Protein AF-A0A6J0I3Y0-F1 (afdb_monomer)

Foldseek 3Di:
DDPPDPPVVVVVVVVVVVVVVVVVVVVVVVVVVVVVVVVVVVVVVVVVVVVVVVVVVVVVVVVVVVVVVVVVVVVVVVVVVVVVVVVVVVVVVVVVVVVVVVVVVVVVVVVVVVVVVVVVVVVVVVVVVVVVVVVVVVVVVVVVVVVVVVCVVVPPDDDDDDPDDDPPDDDDDPPDPPPPQPWDKDKDWDFDDDPRDTPDIDIDIDTDGD

Sequence (210 aa):
MDISKPDLTAALRDIRAQYESIAAKNIAEAEEWYKSKVNDLTQAANKNNDALRQAKQEMLEYRHQIQSYTCEIDALKGTNDSLMRQMREMEERFAGEAGGYQDTIARLEEEIRHLKDEMARHLREYQDLLNVKMALDVEIATYRKLLEGEENRISIPMHQTFASALNFRETSPEQRGSEVHTKKTVMIKTIETRDGEVVSEATQQQHEVL

pLDDT: mean 84.14, std 20.81, range [33.91, 98.81]

Mean predicted aligned error: 17.39 Å

Secondary structure (DSSP, 8-state):
---PPP-HHHHHHHHHHHHHHHHHHHHHHHHHHHHHHHHHHHHHHHHHHHHHHHHHHHHHHHHHHHHHHHHHHHHHHHHHHHHHHHHHHHHHHHHHHHHHHHHHHHHHHHHHHHHHHHHHHHHHHHHHHHHHHHHHHHHHHHHHHHHHHHHHHH-SSS-------------------------PEEEEEEEEEETTEEEEEEEEEEE---

Structure (mmCIF, N/CA/C/O backbone):
data_AF-A0A6J0I3Y0-F1
#
_entry.id   AF-A0A6J0I3Y0-F1
#
loop_
_atom_site.group_PDB
_atom_site.id
_atom_site.type_symbol
_atom_site.label_atom_id
_atom_site.label_alt_id
_atom_site.label_comp_id
_atom_site.label_asym_id
_atom_site.label_entity_id
_atom_site.label_seq_id
_atom_site.pdbx_PDB_ins_code
_atom_site.Cartn_x
_atom_site.Cartn_y
_atom_site.Cartn_z
_atom_site.occupancy
_atom_site.B_iso_or_equiv
_atom_site.auth_seq_id
_atom_site.auth_comp_id
_atom_site.auth_asym_id
_atom_site.auth_atom_id
_atom_site.pdbx_PDB_model_num
ATOM 1 N N . MET A 1 1 ? -69.063 -32.250 105.186 1.00 40.59 1 MET A N 1
ATOM 2 C CA . MET A 1 1 ? -67.955 -32.252 104.213 1.00 40.59 1 MET A CA 1
ATOM 3 C C . MET A 1 1 ? -68.122 -31.005 103.377 1.00 40.59 1 MET A C 1
ATOM 5 O O . MET A 1 1 ? -69.116 -30.905 102.669 1.00 40.59 1 MET A O 1
ATOM 9 N N . ASP A 1 2 ? -67.241 -30.029 103.584 1.00 46.19 2 ASP A N 1
ATOM 10 C CA . ASP A 1 2 ? -67.237 -28.753 102.871 1.00 46.19 2 ASP A CA 1
ATOM 11 C C . ASP A 1 2 ? -67.094 -28.992 101.371 1.00 46.19 2 ASP A C 1
ATOM 13 O O . ASP A 1 2 ? -66.033 -29.370 100.879 1.00 46.19 2 ASP A O 1
ATOM 17 N N . ILE A 1 3 ? -68.186 -28.778 100.643 1.00 48.78 3 ILE A N 1
ATOM 18 C CA . ILE A 1 3 ? -68.150 -28.647 99.192 1.00 48.78 3 ILE A CA 1
ATOM 19 C C . ILE A 1 3 ? -67.687 -27.214 98.948 1.00 48.78 3 ILE A C 1
ATOM 21 O O . ILE A 1 3 ? -68.482 -26.272 98.925 1.00 48.78 3 ILE A O 1
ATOM 25 N N . SER A 1 4 ? -66.366 -27.049 98.877 1.00 57.22 4 SER A N 1
ATOM 26 C CA . SER A 1 4 ? -65.708 -25.793 98.540 1.00 57.22 4 SER A CA 1
ATOM 27 C C . SER A 1 4 ? -66.344 -25.225 97.275 1.00 57.22 4 SER A C 1
ATOM 29 O O . SER A 1 4 ? -66.337 -25.876 96.227 1.00 57.22 4 SER A O 1
ATOM 31 N N . LYS A 1 5 ? -66.914 -24.021 97.381 1.00 56.06 5 LYS A N 1
ATOM 32 C CA . LYS A 1 5 ? -67.404 -23.251 96.233 1.00 56.06 5 LYS A CA 1
ATOM 33 C C . LYS A 1 5 ? -66.337 -23.273 95.130 1.00 56.06 5 LYS A C 1
ATOM 35 O O . LYS A 1 5 ? -65.167 -23.078 95.462 1.00 56.06 5 LYS A O 1
ATOM 40 N N . PRO A 1 6 ? -66.704 -23.493 93.855 1.00 61.31 6 PRO A N 1
ATOM 41 C CA . PRO A 1 6 ? -65.744 -23.384 92.765 1.00 61.31 6 PRO A CA 1
ATOM 42 C C . PRO A 1 6 ? -65.095 -21.999 92.841 1.00 61.31 6 PRO A C 1
ATOM 44 O O . PRO A 1 6 ? -65.799 -20.986 92.824 1.00 61.31 6 PRO A O 1
ATOM 47 N N . ASP A 1 7 ? -63.770 -21.956 93.006 1.00 71.44 7 ASP A N 1
ATOM 48 C CA . ASP A 1 7 ? -63.014 -20.709 93.127 1.00 71.44 7 ASP A CA 1
ATOM 49 C C . ASP A 1 7 ? -62.937 -20.030 91.752 1.00 71.44 7 ASP A C 1
ATOM 51 O O . ASP A 1 7 ? -61.964 -20.131 91.006 1.00 71.44 7 ASP A O 1
ATOM 55 N N . LEU A 1 8 ? -64.034 -19.363 91.395 1.00 77.75 8 LEU A N 1
ATOM 56 C CA . LEU A 1 8 ? -64.225 -18.623 90.150 1.00 77.75 8 LEU A CA 1
ATOM 57 C C . LEU A 1 8 ? -63.112 -17.586 89.928 1.00 77.75 8 LEU A C 1
ATOM 59 O O . LEU A 1 8 ? -62.745 -17.289 88.793 1.00 77.75 8 LEU A O 1
ATOM 63 N N . THR A 1 9 ? -62.540 -17.070 91.018 1.00 82.38 9 THR A N 1
ATOM 64 C CA . THR A 1 9 ? -61.423 -16.123 90.996 1.00 82.38 9 THR A CA 1
ATOM 65 C C . THR A 1 9 ? -60.143 -16.782 90.488 1.00 82.38 9 THR A C 1
ATOM 67 O O . THR A 1 9 ? -59.405 -16.164 89.722 1.00 82.38 9 THR A O 1
ATOM 70 N N . ALA A 1 10 ? -59.875 -18.034 90.873 1.00 83.62 10 ALA A N 1
ATOM 71 C CA . ALA A 1 10 ? -58.746 -18.803 90.354 1.00 83.62 10 ALA A CA 1
ATOM 72 C C . ALA A 1 10 ? -58.922 -19.134 88.863 1.00 83.62 10 ALA A C 1
ATOM 74 O O . ALA A 1 10 ? -57.994 -18.913 88.090 1.00 83.62 10 ALA A O 1
ATOM 75 N N . ALA A 1 11 ? -60.119 -19.555 88.439 1.00 85.50 11 ALA A N 1
ATOM 76 C CA . ALA A 1 11 ? -60.410 -19.840 87.029 1.00 85.50 11 ALA A CA 1
ATOM 77 C C . ALA A 1 11 ? -60.272 -18.595 86.129 1.00 85.50 11 ALA A C 1
ATOM 79 O O . ALA A 1 11 ? -59.673 -18.663 85.059 1.00 85.50 11 ALA A O 1
ATOM 80 N N . LEU A 1 12 ? -60.762 -17.431 86.574 1.00 88.25 12 LEU A N 1
ATOM 81 C CA . LEU A 1 12 ? -60.588 -16.162 85.851 1.00 88.25 12 LEU A CA 1
ATOM 82 C C . LEU A 1 12 ? -59.118 -15.727 85.768 1.00 88.25 12 LEU A C 1
ATOM 84 O O . LEU A 1 12 ? -58.694 -15.180 84.750 1.00 88.25 12 LEU A O 1
ATOM 88 N N . ARG A 1 13 ? -58.334 -15.969 86.827 1.00 90.56 13 ARG A N 1
ATOM 89 C CA . ARG A 1 13 ? -56.896 -15.670 86.849 1.00 90.56 13 ARG A CA 1
ATOM 90 C C . ARG A 1 13 ? -56.124 -16.571 85.878 1.00 90.56 13 ARG A C 1
ATOM 92 O O .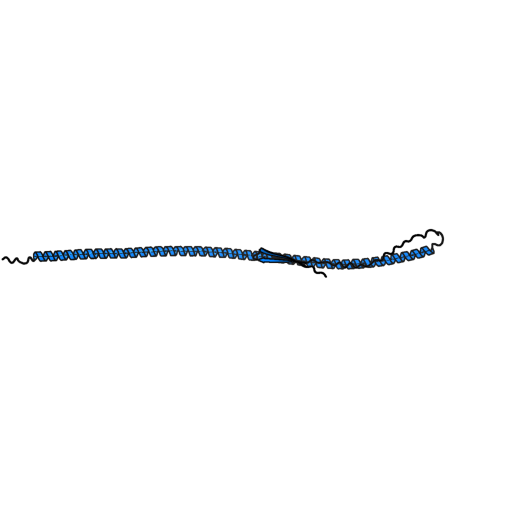 ARG A 1 13 ? -55.229 -16.082 85.198 1.00 90.56 13 ARG A O 1
ATOM 99 N N . ASP A 1 14 ? -56.516 -17.836 85.765 1.00 90.00 14 ASP A N 1
ATOM 100 C CA . ASP A 1 14 ? -55.909 -18.800 84.845 1.00 90.00 14 ASP A CA 1
ATOM 101 C C . ASP A 1 14 ? -56.248 -18.496 83.374 1.00 90.00 14 ASP A C 1
ATOM 103 O O . ASP A 1 14 ? -55.361 -18.449 82.524 1.00 90.00 14 ASP A O 1
ATOM 107 N N . ILE A 1 15 ? -57.509 -18.149 83.077 1.00 92.38 15 ILE A N 1
ATOM 108 C CA . ILE A 1 15 ? -57.923 -17.672 81.744 1.00 92.38 15 ILE A CA 1
ATOM 109 C C . ILE A 1 15 ? -57.133 -16.419 81.348 1.00 92.38 15 ILE A C 1
ATOM 111 O O . ILE A 1 15 ? -56.676 -16.306 80.210 1.00 92.38 15 ILE A O 1
ATOM 115 N N . ARG A 1 16 ? -56.940 -15.480 82.284 1.00 93.19 16 ARG A N 1
ATOM 116 C CA . ARG A 1 16 ? -56.140 -14.275 82.044 1.00 93.19 16 ARG A CA 1
ATOM 117 C C . ARG A 1 16 ? -54.682 -14.614 81.736 1.00 93.19 16 ARG A C 1
ATOM 119 O O . ARG A 1 16 ? -54.149 -14.089 80.765 1.00 93.19 16 ARG A O 1
ATOM 126 N N . ALA A 1 17 ? -54.067 -15.507 82.511 1.00 93.62 17 ALA A N 1
ATOM 127 C CA . ALA A 1 17 ? -52.691 -15.942 82.287 1.00 93.62 17 ALA A CA 1
ATOM 128 C C . ALA A 1 17 ? -52.520 -16.639 80.926 1.00 93.62 17 ALA A C 1
ATOM 130 O O . ALA A 1 17 ? -51.548 -16.381 80.217 1.00 93.62 17 ALA A O 1
ATOM 131 N N . GLN A 1 18 ? -53.489 -17.466 80.516 1.00 94.19 18 GLN A N 1
ATOM 132 C CA . GLN A 1 18 ? -53.492 -18.075 79.185 1.00 94.19 18 GLN A CA 1
ATOM 133 C C . GLN A 1 18 ? -53.616 -17.024 78.076 1.00 94.19 18 GLN A C 1
ATOM 135 O O . GLN A 1 18 ? -52.860 -17.076 77.109 1.00 94.19 18 GLN A O 1
ATOM 140 N N . TYR A 1 19 ? -54.507 -16.040 78.219 1.00 95.75 19 TYR A N 1
ATOM 141 C CA . TYR A 1 19 ? -54.634 -14.952 77.244 1.00 95.75 19 TYR A CA 1
ATOM 142 C C . TYR A 1 19 ? -53.371 -14.096 77.150 1.00 95.75 19 TYR A C 1
ATOM 144 O O . TYR A 1 19 ? -52.931 -13.787 76.045 1.00 95.75 19 TYR A O 1
ATOM 152 N N . GLU A 1 20 ? -52.768 -13.736 78.284 1.00 95.25 20 GLU A N 1
ATOM 153 C CA . GLU A 1 20 ? -51.506 -12.992 78.324 1.00 95.25 20 GLU A CA 1
ATOM 154 C C . GLU A 1 20 ? -50.372 -13.799 77.671 1.00 95.25 20 GLU A C 1
ATOM 156 O O . GLU A 1 20 ? -49.604 -13.247 76.884 1.00 95.25 20 GLU A O 1
ATOM 161 N N . SER A 1 2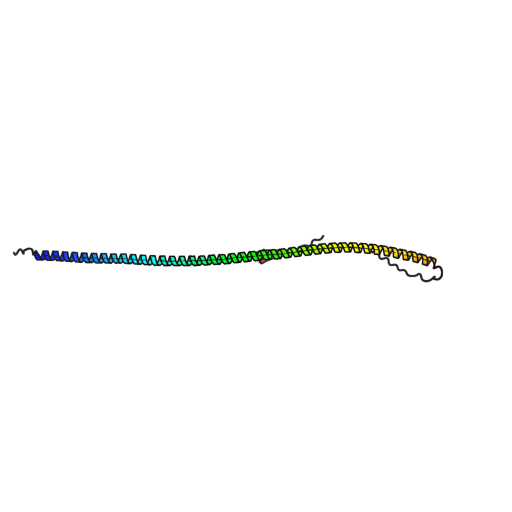1 ? -50.317 -15.117 77.896 1.00 96.31 21 SER A N 1
ATOM 162 C CA . SER A 1 21 ? -49.359 -16.012 77.235 1.00 96.31 21 SER A CA 1
ATOM 163 C C . SER A 1 21 ? -49.574 -16.092 75.720 1.00 96.31 21 SER A C 1
ATOM 165 O O . SER A 1 21 ? -48.613 -15.979 74.960 1.00 96.31 21 SER A O 1
ATOM 167 N N . ILE A 1 22 ? -50.823 -16.234 75.265 1.00 95.50 22 ILE A N 1
ATOM 168 C CA . ILE A 1 22 ? -51.166 -16.272 73.836 1.00 95.50 22 ILE A CA 1
ATOM 169 C C . ILE A 1 22 ? -50.836 -14.934 73.169 1.00 95.50 22 ILE A C 1
ATOM 171 O O . ILE A 1 22 ? -50.252 -14.925 72.088 1.00 95.50 22 ILE A O 1
ATOM 175 N N . ALA A 1 23 ? -51.167 -13.810 73.807 1.00 96.31 23 ALA A N 1
ATOM 176 C CA . ALA A 1 23 ? -50.857 -12.480 73.292 1.00 96.31 23 ALA A CA 1
ATOM 177 C C . ALA A 1 23 ? -49.341 -12.256 73.194 1.00 96.31 23 ALA A C 1
ATOM 179 O O . ALA A 1 23 ? -48.857 -11.824 72.150 1.00 96.31 23 ALA A O 1
ATOM 180 N N . ALA A 1 24 ? -48.581 -12.615 74.234 1.00 96.31 24 ALA A N 1
ATOM 181 C CA . ALA A 1 24 ? -47.122 -12.528 74.218 1.00 96.31 24 ALA A CA 1
ATOM 182 C C . ALA A 1 24 ? -46.510 -13.407 73.117 1.00 96.31 24 ALA A C 1
ATOM 184 O O . ALA A 1 24 ? -45.618 -12.965 72.393 1.00 96.31 24 ALA A O 1
ATOM 185 N N . LYS A 1 25 ? -47.026 -14.631 72.944 1.00 96.94 25 LYS A N 1
ATOM 186 C CA . LYS A 1 25 ? -46.589 -15.543 71.884 1.00 96.94 25 LYS A CA 1
ATOM 187 C C . LYS A 1 25 ? -46.894 -14.987 70.492 1.00 96.94 25 LYS A C 1
ATOM 189 O O . LYS A 1 25 ? -46.021 -15.011 69.635 1.00 96.94 25 LYS A O 1
ATOM 194 N N . ASN A 1 26 ? -48.093 -14.444 70.281 1.00 96.56 26 ASN A N 1
ATOM 195 C CA . ASN A 1 26 ? -48.488 -13.846 69.007 1.00 96.56 26 ASN A CA 1
ATOM 196 C C . ASN A 1 26 ? -47.609 -12.640 68.639 1.00 96.56 26 ASN A C 1
ATOM 198 O O . ASN A 1 26 ? -47.193 -12.525 67.491 1.00 96.56 26 ASN A O 1
ATOM 202 N N . ILE A 1 27 ? -47.279 -11.785 69.615 1.00 96.88 27 ILE A N 1
ATOM 203 C CA . ILE A 1 27 ? -46.362 -10.655 69.414 1.00 96.88 27 ILE A CA 1
ATOM 204 C C . ILE A 1 27 ? -44.971 -11.160 69.020 1.00 96.88 27 ILE A C 1
ATOM 206 O O . ILE A 1 27 ? -44.434 -10.708 68.014 1.00 96.88 27 ILE A O 1
ATOM 210 N N . ALA A 1 28 ? -44.414 -12.130 69.753 1.00 97.06 28 ALA A N 1
ATOM 211 C CA . ALA A 1 28 ? -43.093 -12.681 69.450 1.00 97.06 28 ALA A CA 1
ATOM 212 C C . ALA A 1 28 ? -43.038 -13.350 68.063 1.00 97.06 28 ALA A C 1
ATOM 214 O O . ALA A 1 28 ? -42.083 -13.159 67.312 1.00 97.06 28 ALA A O 1
ATOM 215 N N . GLU A 1 29 ? -44.075 -14.108 67.694 1.00 97.06 29 GLU A N 1
ATOM 216 C CA . GLU A 1 29 ? -44.192 -14.722 66.367 1.00 97.06 29 GLU A CA 1
ATOM 217 C C . GLU A 1 29 ? -44.309 -13.665 65.259 1.00 97.06 29 GLU A C 1
ATOM 219 O O . GLU A 1 29 ? -43.671 -13.802 64.214 1.00 97.06 29 GLU A O 1
ATOM 224 N N . ALA A 1 30 ? -45.077 -12.593 65.483 1.00 97.19 30 ALA A N 1
ATOM 225 C CA . ALA A 1 30 ? -45.190 -11.488 64.538 1.00 97.19 30 ALA A CA 1
ATOM 226 C C . ALA A 1 30 ? -43.855 -10.746 64.373 1.00 97.19 30 ALA A C 1
ATOM 228 O O . ALA A 1 30 ? -43.447 -10.477 63.244 1.00 97.19 30 ALA A O 1
ATOM 229 N N . GLU A 1 31 ? -43.153 -10.446 65.468 1.00 97.19 31 GLU A N 1
ATOM 230 C CA . GLU A 1 31 ? -41.835 -9.802 65.440 1.00 97.19 31 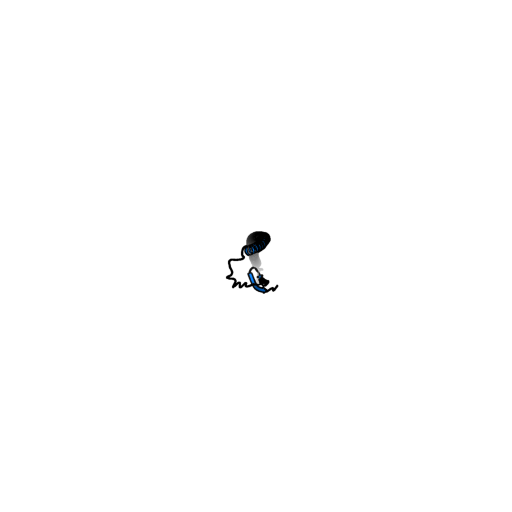GLU A CA 1
ATOM 231 C C . GLU A 1 31 ? -40.810 -10.636 64.670 1.00 97.19 31 GLU A C 1
ATOM 233 O O . GLU A 1 31 ? -40.129 -10.106 63.789 1.00 97.19 31 GLU A O 1
ATOM 238 N N . GLU A 1 32 ? -40.727 -11.941 64.943 1.00 97.62 32 GLU A N 1
ATOM 239 C CA . GLU A 1 32 ? -39.805 -12.831 64.236 1.00 97.62 32 GLU A CA 1
ATOM 240 C C . GLU A 1 32 ? -40.172 -12.945 62.750 1.00 97.62 32 GLU A C 1
ATOM 242 O O . GLU A 1 32 ? -39.296 -12.876 61.884 1.00 97.62 32 GLU A O 1
ATOM 247 N N . TRP A 1 33 ? -41.468 -13.023 62.425 1.00 97.62 33 TRP A N 1
ATOM 248 C CA . TRP A 1 33 ? -41.934 -13.029 61.039 1.00 97.62 33 TRP A CA 1
ATOM 249 C C . TRP A 1 33 ? -41.558 -11.737 60.301 1.00 97.62 33 TRP A C 1
ATOM 251 O O . TRP A 1 33 ? -41.002 -11.793 59.199 1.00 97.62 33 TRP A O 1
ATOM 261 N N . TYR A 1 34 ? -41.794 -10.570 60.910 1.00 97.94 34 TYR A N 1
ATOM 262 C CA . TYR A 1 34 ? -41.413 -9.281 60.330 1.00 97.94 34 TYR A CA 1
ATOM 263 C C . TYR A 1 34 ? -39.901 -9.171 60.160 1.00 97.94 34 TYR A C 1
ATOM 265 O O . TYR A 1 34 ? -39.432 -8.767 59.096 1.00 97.94 34 TYR A O 1
ATOM 273 N N . LYS A 1 35 ? -39.128 -9.571 61.170 1.00 98.12 35 LYS A N 1
ATOM 274 C CA . LYS A 1 35 ? -37.665 -9.565 61.125 1.00 98.12 35 LYS A CA 1
ATOM 275 C C . LYS A 1 35 ? -37.132 -10.457 60.005 1.00 98.12 35 LYS A C 1
ATOM 277 O O . LYS A 1 35 ? -36.287 -10.004 59.231 1.00 98.12 35 LYS A O 1
ATOM 282 N N . SER A 1 36 ? -37.657 -11.675 59.864 1.00 98.12 36 SER A N 1
ATOM 283 C CA . SER A 1 36 ? -37.316 -12.567 58.751 1.00 98.12 36 SER A CA 1
ATOM 284 C C . SER A 1 36 ? -37.662 -11.922 57.412 1.00 98.12 36 SER A C 1
ATOM 286 O O . SER A 1 36 ? -36.830 -11.895 56.507 1.00 98.12 36 SER A O 1
ATOM 288 N N . LYS A 1 37 ? -38.855 -11.325 57.286 1.00 98.12 37 LYS A N 1
ATOM 289 C CA . LYS A 1 37 ? -39.292 -10.714 56.029 1.00 98.12 37 LYS A CA 1
ATOM 290 C C . LYS A 1 37 ? -38.440 -9.511 55.629 1.00 98.12 37 LYS A C 1
ATOM 292 O O . LYS A 1 37 ? -38.110 -9.359 54.452 1.00 98.12 37 LYS A O 1
ATOM 297 N N . VAL A 1 38 ? -38.071 -8.669 56.591 1.00 98.06 38 VAL A N 1
ATOM 298 C CA . VAL A 1 38 ? -37.162 -7.538 56.372 1.00 98.06 38 VAL A CA 1
ATOM 299 C C . VAL A 1 38 ? -35.780 -8.037 55.958 1.00 98.06 38 VAL A C 1
ATOM 301 O O . VAL A 1 38 ? -35.197 -7.488 55.022 1.00 98.06 38 VAL A O 1
ATOM 304 N N . ASN A 1 39 ? -35.270 -9.092 56.598 1.00 98.12 39 ASN A N 1
ATOM 305 C CA . ASN A 1 39 ? -33.984 -9.685 56.242 1.00 98.12 39 ASN A CA 1
ATOM 306 C C . ASN A 1 39 ? -33.990 -10.233 54.804 1.00 98.12 39 ASN A C 1
ATOM 308 O O . ASN A 1 39 ? -33.104 -9.900 54.020 1.00 98.12 39 ASN A O 1
ATOM 312 N N . ASP A 1 40 ? -35.030 -10.976 54.416 1.00 98.19 40 ASP A N 1
ATOM 313 C CA . ASP A 1 40 ? -35.173 -11.517 53.059 1.00 98.19 40 ASP A CA 1
ATOM 314 C C . ASP A 1 40 ? -35.213 -10.409 51.999 1.00 98.19 40 ASP A C 1
ATOM 316 O O . ASP A 1 40 ? -34.520 -10.483 50.981 1.00 98.19 40 ASP A O 1
ATOM 320 N N . LEU A 1 41 ? -35.997 -9.351 52.244 1.00 98.06 41 LEU A N 1
ATOM 321 C CA . LEU A 1 41 ? -36.079 -8.199 51.343 1.00 98.06 41 LEU A CA 1
ATOM 322 C C . LEU A 1 41 ? -34.743 -7.457 51.249 1.00 98.06 41 LEU A C 1
ATOM 324 O O . LEU A 1 41 ? -34.332 -7.076 50.154 1.00 98.06 41 LEU A O 1
ATOM 328 N N . THR A 1 42 ? -34.041 -7.293 52.371 1.00 98.25 42 THR A N 1
ATOM 329 C CA . THR A 1 42 ? -32.718 -6.655 52.411 1.00 98.25 42 THR A CA 1
ATOM 330 C C . THR A 1 42 ? -31.692 -7.480 51.639 1.00 98.25 42 THR A C 1
ATOM 332 O O . THR A 1 42 ? -30.943 -6.943 50.825 1.00 98.25 42 THR A O 1
ATOM 335 N N . GLN A 1 43 ? -31.690 -8.803 51.821 1.00 98.44 43 GLN A N 1
ATOM 336 C CA . GLN A 1 43 ? -30.801 -9.697 51.091 1.00 98.44 43 GLN A CA 1
ATOM 337 C C . GLN A 1 43 ? -31.095 -9.670 49.584 1.00 98.44 43 GLN A C 1
ATOM 339 O O . GLN A 1 43 ? -30.162 -9.617 48.781 1.00 98.44 43 GLN A O 1
ATOM 344 N N . ALA A 1 44 ? -32.370 -9.671 49.187 1.00 98.12 44 ALA A N 1
ATOM 345 C CA . ALA A 1 44 ? -32.764 -9.552 47.785 1.00 98.12 44 ALA A CA 1
ATOM 346 C C . ALA A 1 44 ? -32.339 -8.201 47.181 1.00 98.12 44 ALA A C 1
ATOM 348 O O . ALA A 1 44 ? -31.810 -8.166 46.069 1.00 98.12 44 ALA A O 1
ATOM 349 N N . ALA A 1 45 ? -32.504 -7.101 47.921 1.00 98.44 45 ALA A N 1
ATOM 350 C CA . ALA A 1 45 ? -32.066 -5.773 47.499 1.00 98.44 45 ALA A CA 1
ATOM 351 C C . ALA A 1 45 ? -30.540 -5.687 47.336 1.00 98.44 45 ALA A C 1
ATOM 353 O O . ALA A 1 45 ? -30.064 -5.102 46.363 1.00 98.44 45 ALA A O 1
ATOM 354 N N . ASN A 1 46 ? -29.771 -6.303 48.240 1.00 98.38 46 ASN A N 1
ATOM 355 C CA . ASN A 1 46 ? -28.311 -6.362 48.141 1.00 98.38 46 ASN A CA 1
ATOM 356 C C . ASN A 1 46 ? -27.868 -7.163 46.911 1.00 98.38 46 ASN A C 1
ATOM 358 O O . ASN A 1 46 ? -27.107 -6.652 46.097 1.00 98.38 46 ASN A O 1
ATOM 362 N N . LYS A 1 47 ? -28.436 -8.360 46.702 1.00 98.38 47 LYS A N 1
ATOM 363 C CA . LYS A 1 47 ? -28.162 -9.187 45.513 1.00 98.38 47 LYS A CA 1
ATOM 364 C C . LYS A 1 47 ? -28.455 -8.443 44.207 1.00 98.38 47 LYS A C 1
ATOM 366 O O . LYS A 1 47 ? -27.676 -8.526 43.263 1.00 98.38 47 LYS A O 1
ATOM 371 N N . ASN A 1 48 ? -29.566 -7.707 44.151 1.00 98.31 48 ASN A N 1
ATOM 372 C CA . ASN A 1 48 ? -29.919 -6.917 42.973 1.00 98.31 48 ASN A CA 1
ATOM 373 C C . ASN A 1 48 ? -28.946 -5.741 42.758 1.00 98.31 48 ASN A C 1
ATOM 375 O O . ASN A 1 48 ? -28.524 -5.487 41.633 1.00 98.31 48 ASN A O 1
ATOM 379 N N . ASN A 1 49 ? -28.528 -5.055 43.828 1.00 98.50 49 ASN A N 1
ATOM 380 C CA . ASN A 1 49 ? -27.511 -4.004 43.735 1.00 98.50 49 ASN A CA 1
ATOM 381 C C . ASN A 1 49 ? -26.163 -4.537 43.231 1.00 98.50 49 ASN A C 1
ATOM 383 O O . ASN A 1 49 ? -25.541 -3.892 42.386 1.00 98.50 49 ASN A O 1
ATOM 387 N N . ASP A 1 50 ? -25.735 -5.708 43.701 1.00 98.44 50 ASP A N 1
ATOM 388 C CA . ASP A 1 50 ? -24.497 -6.345 43.246 1.00 98.44 50 ASP A CA 1
ATOM 389 C C . ASP A 1 50 ? -24.586 -6.738 41.766 1.00 98.44 50 ASP A C 1
ATOM 391 O O . ASP A 1 50 ? -23.690 -6.404 40.988 1.00 98.44 50 ASP A O 1
ATOM 395 N N . ALA A 1 51 ? -25.701 -7.343 41.341 1.00 98.31 51 ALA A N 1
ATOM 396 C CA . ALA A 1 51 ? -25.946 -7.670 39.935 1.00 98.31 51 ALA A CA 1
ATOM 397 C C . ALA A 1 51 ? -25.955 -6.416 39.042 1.00 98.31 51 ALA A C 1
ATOM 399 O O . ALA A 1 51 ? -25.345 -6.402 37.973 1.00 98.31 51 ALA A O 1
ATOM 400 N N . LEU A 1 52 ? -26.585 -5.327 39.497 1.00 98.56 52 LEU A N 1
ATOM 401 C CA . LEU A 1 52 ? -26.583 -4.048 38.786 1.00 98.56 52 LEU A CA 1
ATOM 402 C C . LEU A 1 52 ? -25.174 -3.451 38.694 1.00 98.56 52 LEU A C 1
ATOM 404 O O . LEU A 1 52 ? -24.808 -2.880 37.665 1.00 98.56 52 LEU A O 1
ATOM 408 N N . ARG A 1 53 ? -24.379 -3.556 39.763 1.00 98.56 53 ARG A N 1
ATOM 409 C CA . ARG A 1 53 ? -22.991 -3.086 39.780 1.00 98.56 53 ARG A CA 1
ATOM 410 C C . ARG A 1 53 ? -22.132 -3.880 38.799 1.00 98.56 53 ARG A C 1
ATOM 412 O O . ARG A 1 53 ? -21.372 -3.265 38.054 1.00 98.56 53 ARG A O 1
ATOM 419 N N . GLN A 1 54 ? -22.288 -5.201 38.765 1.00 98.62 54 GLN A N 1
ATOM 420 C CA . GLN A 1 54 ? -21.587 -6.068 37.823 1.00 98.62 54 GLN A CA 1
ATOM 421 C C . GLN A 1 54 ? -21.971 -5.745 36.372 1.00 98.62 54 GLN A C 1
ATOM 423 O O . GLN A 1 54 ? -21.092 -5.480 35.558 1.00 98.62 54 GLN A O 1
ATOM 428 N N . ALA A 1 55 ? -23.266 -5.631 36.067 1.00 98.44 55 ALA A N 1
ATOM 429 C CA . ALA A 1 55 ? -23.731 -5.275 34.726 1.00 98.44 55 ALA A CA 1
ATOM 430 C C . ALA A 1 55 ? -23.196 -3.907 34.256 1.00 98.44 55 ALA A C 1
ATOM 432 O O . ALA A 1 55 ? -22.835 -3.733 33.092 1.00 98.44 55 ALA A O 1
ATOM 433 N N . LYS A 1 56 ? -23.101 -2.921 35.161 1.00 98.62 56 LYS A N 1
ATOM 434 C CA . LYS A 1 56 ? -22.488 -1.616 34.855 1.00 98.62 56 LYS A CA 1
ATOM 435 C C . LYS A 1 56 ? -20.996 -1.730 34.552 1.00 98.62 56 LYS A C 1
ATOM 437 O O . LYS A 1 56 ? -20.520 -1.030 33.662 1.00 98.62 56 LYS A O 1
ATOM 442 N N . GLN A 1 57 ? -20.277 -2.572 35.288 1.00 98.62 57 GLN A N 1
ATOM 443 C CA . GLN A 1 57 ? -18.855 -2.809 35.068 1.00 98.62 57 GLN A CA 1
ATOM 444 C C . GLN A 1 57 ? -18.617 -3.460 33.698 1.00 98.62 57 GLN A C 1
ATOM 446 O O . GLN A 1 57 ? -17.841 -2.931 32.905 1.00 98.62 57 GLN A O 1
ATOM 451 N N . GLU A 1 58 ? -19.371 -4.509 33.369 1.00 98.56 58 GLU A N 1
ATOM 452 C CA . GLU A 1 58 ? -19.306 -5.181 32.063 1.00 98.56 58 GLU A CA 1
ATOM 453 C C . GLU A 1 58 ? -19.638 -4.213 30.914 1.00 98.56 58 GLU A C 1
ATOM 455 O O . GLU A 1 58 ? -18.930 -4.149 29.912 1.00 98.56 58 GLU A O 1
ATOM 460 N N . MET A 1 59 ? -20.665 -3.370 31.074 1.00 98.62 59 MET A N 1
ATOM 461 C CA . MET A 1 59 ? -21.001 -2.335 30.088 1.00 98.62 59 MET A CA 1
ATOM 462 C C . MET A 1 59 ? -19.837 -1.360 29.843 1.00 98.62 59 MET A C 1
ATOM 464 O O . MET A 1 59 ? -19.592 -0.961 28.701 1.00 98.62 59 MET A O 1
ATOM 468 N N . LEU A 1 60 ? -19.123 -0.949 30.896 1.00 98.69 60 LEU A N 1
ATOM 469 C CA . LEU A 1 60 ? -17.960 -0.069 30.761 1.00 98.69 60 LEU A CA 1
ATOM 470 C C . LEU A 1 60 ? -16.808 -0.771 30.040 1.00 98.69 60 LEU A C 1
ATOM 472 O O . LEU A 1 60 ? -16.181 -0.156 29.178 1.00 98.69 60 LEU A O 1
ATOM 476 N N . GLU A 1 61 ? -16.562 -2.043 30.343 1.00 98.69 61 GLU A N 1
ATOM 477 C CA . GLU A 1 61 ? -15.547 -2.860 29.674 1.00 98.69 61 GLU A CA 1
ATOM 478 C C . GLU A 1 61 ? -15.837 -3.003 28.179 1.00 98.69 61 GLU A C 1
ATOM 480 O O . GLU A 1 61 ? -14.963 -2.708 27.361 1.00 98.69 61 GLU A O 1
ATOM 485 N N . TYR A 1 62 ? -17.076 -3.332 27.800 1.00 98.69 62 TYR A N 1
ATOM 486 C CA . TYR A 1 62 ? -17.473 -3.382 26.390 1.00 98.69 62 TYR A CA 1
ATOM 487 C C . TYR A 1 62 ? -17.330 -2.025 25.702 1.00 98.69 62 TYR A C 1
ATOM 489 O O . TYR A 1 62 ? -16.857 -1.949 24.569 1.00 98.69 62 TYR A O 1
ATOM 497 N N . ARG A 1 63 ? -17.672 -0.927 26.384 1.00 98.69 63 ARG A N 1
ATOM 498 C CA . ARG A 1 63 ? -17.475 0.422 25.837 1.00 98.69 63 ARG A CA 1
ATOM 499 C C . ARG A 1 63 ? -15.994 0.720 25.581 1.00 98.69 63 ARG A C 1
ATOM 501 O O . ARG A 1 63 ? -15.671 1.303 24.548 1.00 98.69 63 ARG A O 1
ATOM 508 N N . HIS A 1 64 ? -15.104 0.314 26.486 1.00 98.75 64 HIS A N 1
ATOM 509 C CA . HIS A 1 64 ? -13.660 0.454 26.296 1.00 98.75 64 HIS A CA 1
ATOM 510 C C . HIS A 1 64 ? -13.139 -0.423 25.152 1.00 98.75 64 HIS A C 1
ATOM 512 O O . HIS A 1 64 ? -12.345 0.056 24.346 1.00 98.75 64 HIS A O 1
ATOM 518 N N . GLN A 1 65 ? -13.626 -1.659 25.020 1.00 98.81 65 GLN A N 1
ATOM 519 C CA . GLN A 1 65 ? -13.275 -2.535 23.897 1.00 98.81 65 GLN A CA 1
ATOM 520 C C . GLN A 1 65 ? -13.708 -1.941 22.555 1.00 98.81 65 GLN A C 1
ATOM 522 O O . GLN A 1 65 ? -12.907 -1.891 21.629 1.00 98.81 65 GLN A O 1
ATOM 527 N N . ILE A 1 66 ? -14.934 -1.415 22.457 1.00 98.75 66 ILE A N 1
ATOM 528 C CA . ILE A 1 66 ? -15.425 -0.747 21.241 1.00 98.75 66 ILE A CA 1
ATOM 529 C C . ILE A 1 66 ? -14.509 0.417 20.858 1.00 98.75 66 ILE A C 1
ATOM 531 O O . ILE A 1 66 ? -14.140 0.548 19.693 1.00 98.75 66 ILE A O 1
ATOM 535 N N . GLN A 1 67 ? -14.113 1.249 21.826 1.00 98.75 67 GLN A N 1
ATOM 536 C CA . GLN A 1 67 ? -13.187 2.355 21.573 1.00 98.75 67 GLN A CA 1
ATOM 537 C C . GLN A 1 67 ? -11.820 1.853 21.099 1.00 98.75 67 GLN A C 1
ATOM 539 O O . GLN A 1 67 ? -11.299 2.369 20.114 1.00 98.75 67 GLN A O 1
ATOM 544 N N . SER A 1 68 ? -11.273 0.825 21.751 1.00 98.75 68 SER A N 1
ATOM 545 C CA . SER A 1 68 ? -10.001 0.210 21.363 1.00 98.75 68 SER A CA 1
ATOM 546 C C . SER A 1 68 ? -10.044 -0.319 19.928 1.00 98.75 68 SER A C 1
ATOM 548 O O . SER A 1 68 ? -9.185 0.035 19.125 1.00 98.75 68 SER A O 1
ATOM 550 N N . TYR A 1 69 ? -11.072 -1.097 19.581 1.00 98.75 69 TYR A N 1
ATOM 551 C CA . TYR A 1 69 ? -11.233 -1.637 18.231 1.00 98.75 69 TYR A CA 1
ATOM 552 C C . TYR A 1 69 ? -11.483 -0.549 17.190 1.00 98.75 69 TYR A C 1
ATOM 554 O O . TYR A 1 69 ? -11.002 -0.660 16.068 1.00 98.75 69 TYR A O 1
ATOM 562 N N . THR A 1 70 ? -12.190 0.527 17.543 1.00 98.69 70 THR A N 1
ATOM 563 C CA . THR A 1 70 ? -12.387 1.665 16.630 1.00 98.69 70 THR A CA 1
ATOM 564 C C . THR A 1 70 ? -11.047 2.321 16.293 1.00 98.69 70 THR A C 1
ATOM 566 O O . THR A 1 70 ? -10.734 2.504 15.119 1.00 98.69 70 THR A O 1
ATOM 569 N N . CYS A 1 71 ? -10.219 2.590 17.307 1.00 98.75 71 CYS A N 1
ATOM 570 C CA . CYS A 1 71 ? -8.880 3.143 17.109 1.00 98.75 71 CYS A CA 1
ATOM 571 C C . CYS A 1 71 ? -7.982 2.213 16.281 1.00 98.75 71 CYS A C 1
ATOM 573 O O . CYS A 1 71 ? -7.249 2.682 15.415 1.00 98.75 71 CYS A O 1
ATOM 575 N N . GLU A 1 72 ? -8.039 0.903 16.530 1.00 98.75 72 GLU A N 1
ATOM 576 C CA . GLU A 1 72 ? -7.273 -0.089 15.772 1.00 98.75 72 GLU A CA 1
ATOM 577 C C . GLU A 1 72 ? -7.704 -0.135 14.300 1.00 98.75 72 GLU A C 1
ATOM 579 O O . GLU A 1 72 ? -6.857 -0.116 13.409 1.00 98.75 72 GLU A O 1
ATOM 584 N N . ILE A 1 73 ? -9.013 -0.107 14.030 1.00 98.75 73 ILE A N 1
ATOM 585 C CA . ILE A 1 73 ? -9.557 -0.036 12.669 1.00 98.75 73 ILE A CA 1
ATOM 586 C C . ILE A 1 73 ? -9.071 1.228 11.956 1.00 98.75 73 ILE A C 1
ATOM 588 O O . ILE A 1 73 ? -8.655 1.151 10.801 1.00 98.75 73 ILE A O 1
ATOM 592 N N . ASP A 1 74 ? -9.117 2.384 12.614 1.00 98.69 74 ASP A N 1
ATOM 593 C CA . ASP A 1 74 ? -8.696 3.645 12.002 1.00 98.69 74 ASP A CA 1
ATOM 594 C C . ASP A 1 74 ? -7.181 3.684 11.756 1.00 98.69 74 ASP A C 1
ATOM 596 O O . ASP A 1 74 ? -6.739 4.145 10.701 1.00 98.69 74 ASP A O 1
ATOM 600 N N . ALA A 1 75 ? -6.383 3.114 12.664 1.00 98.69 75 ALA A N 1
ATOM 601 C CA . ALA A 1 75 ? -4.949 2.938 12.458 1.00 98.69 75 ALA A CA 1
ATOM 602 C C . ALA A 1 75 ? -4.658 2.025 11.255 1.00 98.69 75 ALA A C 1
ATOM 604 O O . ALA A 1 75 ? -3.854 2.387 10.396 1.00 98.69 75 ALA A O 1
ATOM 605 N N . LEU A 1 76 ? -5.341 0.879 11.151 1.00 98.75 76 LEU A N 1
ATOM 606 C CA . LEU A 1 76 ? -5.184 -0.065 10.039 1.00 98.75 76 LEU A CA 1
ATOM 607 C C . LEU A 1 76 ? -5.647 0.512 8.695 1.00 98.75 76 LEU A C 1
ATOM 609 O O . LEU A 1 76 ? -5.037 0.242 7.663 1.00 98.75 76 LEU A O 1
ATOM 613 N N . LYS A 1 77 ? -6.704 1.330 8.681 1.00 98.75 77 LYS A N 1
ATOM 614 C CA . LYS A 1 77 ? -7.098 2.076 7.476 1.00 98.75 77 LYS A CA 1
ATOM 615 C C . LYS A 1 77 ? -5.998 3.044 7.053 1.00 98.75 77 LYS A C 1
ATOM 617 O O . LYS A 1 77 ? -5.619 3.050 5.888 1.00 98.75 77 LYS A O 1
ATOM 622 N N . GLY A 1 78 ? -5.437 3.797 8.001 1.00 98.69 78 GLY A N 1
ATOM 623 C CA . GLY A 1 78 ? -4.340 4.724 7.726 1.00 98.69 78 GLY A CA 1
ATOM 624 C C . GLY A 1 78 ? -3.083 4.031 7.189 1.00 98.69 78 GLY A C 1
ATOM 625 O O . GLY A 1 78 ? -2.450 4.536 6.259 1.00 98.69 78 GLY A O 1
ATOM 626 N N . THR A 1 79 ? -2.724 2.859 7.723 1.00 98.69 79 THR A N 1
ATOM 627 C CA . THR A 1 79 ? -1.590 2.082 7.196 1.00 98.69 79 THR A CA 1
ATOM 628 C C . THR A 1 79 ? -1.879 1.530 5.803 1.00 98.69 79 THR A C 1
ATOM 630 O O . THR A 1 79 ? -1.004 1.603 4.943 1.00 98.69 79 THR A O 1
ATOM 633 N N . ASN A 1 80 ? -3.095 1.041 5.548 1.00 98.69 80 ASN A N 1
ATOM 634 C CA . ASN A 1 80 ? -3.503 0.563 4.228 1.00 98.69 80 ASN A CA 1
ATOM 635 C C . ASN A 1 80 ? -3.444 1.685 3.178 1.00 98.69 80 ASN A C 1
ATOM 637 O O . ASN A 1 80 ? -2.794 1.524 2.148 1.00 98.69 80 ASN A O 1
ATOM 641 N N . ASP A 1 81 ? -4.010 2.856 3.476 1.00 98.69 81 ASP A N 1
ATOM 642 C CA . ASP A 1 81 ? -3.965 4.016 2.578 1.00 98.69 81 ASP A CA 1
ATOM 643 C C . ASP A 1 81 ? -2.521 4.441 2.260 1.00 98.69 81 ASP A C 1
ATOM 645 O O . ASP A 1 81 ? -2.193 4.751 1.111 1.00 98.69 81 ASP A O 1
ATOM 649 N N . SER A 1 82 ? -1.633 4.411 3.261 1.00 98.69 82 SER A N 1
ATOM 650 C CA . SER A 1 82 ? -0.202 4.691 3.081 1.00 98.69 82 SER A CA 1
ATOM 651 C C . SER A 1 82 ? 0.478 3.668 2.166 1.00 98.69 82 SER A C 1
ATOM 653 O O . SER A 1 82 ? 1.192 4.051 1.239 1.00 98.69 82 SER A O 1
ATOM 655 N N . LEU A 1 83 ? 0.225 2.372 2.373 1.00 98.75 83 LEU A N 1
ATOM 656 C CA . LEU A 1 83 ? 0.784 1.302 1.542 1.00 98.75 83 LEU A CA 1
ATOM 657 C C . LEU A 1 83 ? 0.274 1.374 0.099 1.00 98.75 83 LEU A C 1
ATOM 659 O O . LEU A 1 83 ? 1.063 1.273 -0.837 1.00 98.75 83 LEU A O 1
ATOM 663 N N . MET A 1 84 ? -1.023 1.622 -0.095 1.00 98.56 84 MET A N 1
ATOM 664 C CA . MET A 1 84 ? -1.617 1.811 -1.420 1.00 98.56 84 MET A CA 1
ATOM 665 C C . MET A 1 84 ? -1.005 3.007 -2.152 1.00 98.56 84 MET A C 1
ATOM 667 O O . MET A 1 84 ? -0.793 2.949 -3.364 1.00 98.56 84 MET A O 1
ATOM 671 N N . ARG A 1 85 ? -0.694 4.088 -1.428 1.00 98.69 85 ARG A N 1
ATOM 672 C CA . ARG A 1 85 ? -0.000 5.250 -1.990 1.00 98.69 85 ARG A CA 1
ATOM 673 C C . ARG A 1 85 ? 1.426 4.907 -2.415 1.00 98.69 85 ARG A C 1
ATOM 675 O O . ARG A 1 85 ? 1.785 5.187 -3.552 1.00 98.69 85 ARG A O 1
ATOM 682 N N . GLN A 1 86 ? 2.197 4.256 -1.543 1.00 98.69 86 GLN A N 1
ATOM 683 C CA . GLN A 1 86 ? 3.571 3.836 -1.845 1.00 98.69 86 GLN A CA 1
ATOM 684 C C . GLN A 1 86 ? 3.626 2.886 -3.045 1.00 98.69 86 GLN A C 1
ATOM 686 O O . GLN A 1 86 ? 4.502 3.016 -3.895 1.00 98.69 86 GLN A O 1
ATOM 691 N N . MET A 1 87 ? 2.673 1.958 -3.142 1.00 98.69 87 MET A N 1
ATOM 692 C CA . MET A 1 87 ? 2.576 1.037 -4.271 1.00 98.69 87 MET A CA 1
ATOM 693 C C . MET A 1 87 ? 2.363 1.789 -5.588 1.00 98.69 87 MET A C 1
ATOM 695 O O . MET A 1 87 ? 3.109 1.563 -6.534 1.00 98.69 87 MET A O 1
ATOM 699 N N . ARG A 1 88 ? 1.426 2.746 -5.626 1.00 98.69 88 ARG A N 1
ATOM 700 C CA . ARG A 1 88 ? 1.189 3.583 -6.815 1.00 98.69 88 ARG A CA 1
ATOM 701 C C . ARG A 1 88 ? 2.404 4.426 -7.192 1.00 98.69 88 ARG A C 1
ATOM 703 O O . ARG A 1 88 ? 2.739 4.510 -8.366 1.00 98.69 88 ARG A O 1
ATOM 710 N N . GLU A 1 89 ? 3.067 5.033 -6.210 1.00 98.62 89 GLU A N 1
ATOM 711 C CA . GLU A 1 89 ? 4.288 5.817 -6.439 1.00 98.62 89 GLU A CA 1
ATOM 712 C C . GLU A 1 89 ? 5.413 4.941 -7.016 1.00 98.62 89 GLU A C 1
ATOM 714 O O . GLU A 1 89 ? 6.124 5.366 -7.928 1.00 98.62 89 GLU A O 1
ATOM 719 N N . MET A 1 90 ? 5.554 3.698 -6.540 1.00 98.56 90 MET A N 1
ATOM 720 C CA . MET A 1 90 ? 6.498 2.741 -7.120 1.00 98.56 90 MET A CA 1
ATOM 721 C C . MET A 1 90 ? 6.112 2.333 -8.542 1.00 98.56 90 MET A C 1
ATOM 723 O O . MET A 1 90 ? 6.977 2.335 -9.414 1.00 98.56 90 MET A O 1
ATOM 727 N N . GLU A 1 91 ? 4.845 2.005 -8.795 1.00 98.56 91 GLU A N 1
ATOM 728 C CA . GLU A 1 91 ? 4.350 1.659 -10.134 1.00 98.56 91 GLU A CA 1
ATOM 729 C C . GLU A 1 91 ? 4.607 2.790 -11.139 1.00 98.56 91 GLU A C 1
ATOM 731 O O . GLU A 1 91 ? 5.131 2.538 -12.223 1.00 98.56 91 GLU A O 1
ATOM 736 N N . GLU A 1 92 ? 4.305 4.038 -10.769 1.00 98.62 92 GLU A N 1
ATOM 737 C CA . GLU A 1 92 ? 4.545 5.217 -11.607 1.00 98.62 92 GLU A CA 1
ATOM 738 C C . GLU A 1 92 ? 6.040 5.425 -11.872 1.00 98.62 92 GLU A C 1
ATOM 740 O O . GLU A 1 92 ? 6.447 5.649 -13.015 1.00 98.62 92 GLU A O 1
ATOM 745 N N . ARG A 1 93 ? 6.880 5.280 -10.840 1.00 98.69 93 ARG A N 1
ATOM 746 C CA . ARG A 1 93 ? 8.333 5.376 -10.988 1.00 98.69 93 ARG A CA 1
ATOM 747 C C . ARG A 1 93 ? 8.875 4.305 -11.937 1.00 98.69 93 ARG A C 1
ATOM 749 O O . ARG A 1 93 ? 9.638 4.638 -12.840 1.00 98.69 93 ARG A O 1
ATOM 756 N N . PHE A 1 94 ? 8.483 3.043 -11.761 1.00 98.38 94 PHE A N 1
ATOM 757 C CA . PHE A 1 94 ? 8.929 1.951 -12.630 1.00 98.38 94 PHE A CA 1
ATOM 758 C C . PHE A 1 94 ? 8.420 2.111 -14.062 1.00 98.38 94 PHE A C 1
ATOM 760 O O . PHE A 1 94 ? 9.170 1.851 -15.002 1.00 98.38 94 PHE A O 1
ATOM 767 N N . ALA A 1 95 ? 7.184 2.577 -14.248 1.00 98.50 95 ALA A N 1
ATOM 768 C CA . ALA A 1 95 ? 6.660 2.901 -15.570 1.00 98.50 95 ALA A CA 1
ATOM 769 C C . ALA A 1 95 ? 7.483 4.011 -16.245 1.00 98.50 95 ALA A C 1
ATOM 771 O O . ALA A 1 95 ? 7.815 3.897 -17.425 1.00 98.50 95 ALA A O 1
ATOM 772 N N . GLY A 1 96 ? 7.871 5.045 -15.491 1.00 98.44 96 GLY A N 1
ATOM 773 C CA . GLY A 1 96 ? 8.757 6.106 -15.968 1.00 98.44 96 GLY A CA 1
ATOM 774 C C . GLY A 1 96 ? 10.152 5.602 -16.350 1.00 98.44 96 GLY A C 1
ATOM 775 O O . GLY A 1 96 ? 10.644 5.919 -17.431 1.00 98.44 96 GLY A O 1
ATOM 776 N N . GLU A 1 97 ? 10.778 4.777 -15.505 1.00 98.56 97 GLU A N 1
ATOM 777 C CA . GLU A 1 97 ? 12.088 4.169 -15.788 1.00 98.56 97 GLU A CA 1
ATOM 778 C C . GLU A 1 97 ? 12.035 3.266 -17.030 1.00 98.56 97 GLU A C 1
ATOM 780 O O . GLU A 1 97 ? 12.882 3.378 -17.917 1.00 98.56 97 GLU A O 1
ATOM 785 N N . ALA A 1 98 ? 11.003 2.423 -17.144 1.00 98.56 98 ALA A N 1
ATOM 786 C CA . ALA A 1 98 ? 10.786 1.575 -18.313 1.00 98.56 98 ALA A CA 1
ATOM 787 C C . ALA A 1 98 ? 10.598 2.399 -19.596 1.00 98.56 98 ALA A C 1
ATOM 789 O O . ALA A 1 98 ? 11.188 2.061 -20.624 1.00 98.56 98 ALA A O 1
ATOM 790 N N . GLY A 1 99 ? 9.836 3.496 -19.532 1.00 98.62 99 GLY A N 1
ATOM 791 C CA . GLY A 1 99 ? 9.700 4.449 -20.634 1.00 98.62 99 GLY A CA 1
ATOM 792 C C . GLY A 1 99 ? 11.046 5.046 -21.051 1.00 98.62 99 GLY A C 1
ATOM 793 O O . GLY A 1 99 ? 11.406 4.989 -22.223 1.00 98.62 99 GLY A O 1
ATOM 794 N N . GLY A 1 100 ? 11.851 5.507 -20.090 1.00 98.62 100 GLY A N 1
ATOM 795 C CA . GLY A 1 100 ? 13.185 6.050 -20.367 1.00 98.62 100 GLY A CA 1
ATOM 796 C C . GLY A 1 100 ? 14.147 5.035 -21.002 1.00 98.62 100 GLY A C 1
ATOM 797 O O . GLY A 1 100 ? 14.946 5.389 -21.877 1.00 98.62 100 GLY A O 1
ATOM 798 N N . TYR A 1 101 ? 14.064 3.758 -20.613 1.00 98.50 101 TYR A N 1
ATOM 799 C CA . TYR A 1 101 ? 14.823 2.694 -21.273 1.00 98.50 101 TYR A CA 1
ATOM 800 C C . TYR A 1 101 ? 14.349 2.446 -22.707 1.00 98.50 101 TYR A C 1
ATOM 802 O O . TYR A 1 101 ? 15.193 2.298 -23.589 1.00 98.50 101 TYR A O 1
ATOM 810 N N . GLN A 1 102 ? 13.038 2.449 -22.963 1.00 98.62 102 GLN A N 1
ATOM 811 C CA . GLN A 1 102 ? 12.489 2.322 -24.319 1.00 98.62 102 GLN A CA 1
ATOM 812 C C . GLN A 1 102 ? 12.938 3.476 -25.224 1.00 98.62 102 GLN A C 1
ATOM 814 O O . GLN A 1 102 ? 13.413 3.228 -26.330 1.00 98.62 102 GLN A O 1
ATOM 819 N N . ASP A 1 103 ? 12.901 4.715 -24.731 1.00 98.69 103 ASP A N 1
ATOM 820 C CA . ASP A 1 103 ? 13.390 5.884 -25.471 1.00 98.69 103 ASP A CA 1
ATOM 821 C C . ASP A 1 103 ? 14.887 5.765 -25.792 1.00 98.69 103 ASP A C 1
ATOM 823 O O . ASP A 1 103 ? 15.339 6.082 -26.896 1.00 98.69 103 ASP A O 1
ATOM 827 N N . THR A 1 104 ? 15.674 5.264 -24.836 1.00 98.69 104 THR A N 1
ATOM 828 C CA . THR A 1 104 ? 17.110 5.042 -25.033 1.00 98.69 104 THR A CA 1
ATOM 829 C C . THR A 1 104 ? 17.374 3.966 -26.083 1.00 98.69 104 THR A C 1
ATOM 831 O O . THR A 1 104 ? 18.247 4.154 -26.932 1.00 98.69 104 THR A O 1
ATOM 834 N N . ILE A 1 105 ? 16.625 2.860 -26.049 1.00 98.69 105 ILE A N 1
ATOM 835 C CA . ILE A 1 105 ? 16.701 1.798 -27.058 1.00 98.69 105 ILE A CA 1
ATOM 836 C C . ILE A 1 105 ? 16.362 2.373 -28.435 1.00 98.69 105 ILE A C 1
ATOM 838 O O . ILE A 1 105 ? 17.167 2.235 -29.352 1.00 98.69 105 ILE A O 1
ATOM 842 N N . ALA A 1 106 ? 15.246 3.095 -28.561 1.00 98.69 106 ALA A N 1
ATOM 843 C CA . ALA A 1 106 ? 14.815 3.690 -29.824 1.00 98.69 106 ALA A CA 1
ATOM 844 C C . ALA A 1 106 ? 15.869 4.649 -30.408 1.00 98.69 106 ALA A C 1
ATOM 846 O O . ALA A 1 106 ? 16.168 4.598 -31.604 1.00 98.69 106 ALA A O 1
ATOM 847 N N . ARG A 1 107 ? 16.493 5.485 -29.564 1.00 98.69 107 ARG A N 1
ATOM 848 C CA . ARG A 1 107 ? 17.593 6.370 -29.983 1.00 98.69 107 ARG A CA 1
ATOM 849 C C . ARG A 1 107 ? 18.794 5.579 -30.504 1.00 98.69 107 ARG A C 1
ATOM 851 O O . ARG A 1 107 ? 19.334 5.915 -31.554 1.00 98.69 107 ARG A O 1
ATOM 858 N N . LEU A 1 108 ? 19.216 4.538 -29.786 1.00 98.75 108 LEU A N 1
ATOM 859 C CA . LEU A 1 108 ? 20.353 3.707 -30.194 1.00 98.75 108 LEU A CA 1
ATOM 860 C C . LEU A 1 108 ? 20.061 2.935 -31.488 1.00 98.75 108 LEU A C 1
ATOM 862 O O . LEU A 1 108 ? 20.941 2.798 -32.335 1.00 98.75 108 LEU A O 1
ATOM 866 N N . GLU A 1 109 ? 18.833 2.456 -31.678 1.00 98.62 109 GLU A N 1
ATOM 867 C CA . GLU A 1 109 ? 18.410 1.801 -32.918 1.00 98.62 109 GLU A CA 1
ATOM 868 C C . GLU A 1 109 ? 18.438 2.754 -34.121 1.00 98.62 109 GLU A C 1
ATOM 870 O O . GLU A 1 109 ? 18.850 2.350 -35.213 1.00 98.62 109 GLU A O 1
ATOM 875 N N . GLU A 1 110 ? 18.039 4.015 -33.934 1.00 98.62 110 GLU A N 1
ATOM 876 C CA . GLU A 1 110 ? 18.162 5.062 -34.955 1.00 98.62 110 GLU A CA 1
ATOM 877 C C . GLU A 1 110 ? 19.631 5.355 -35.283 1.00 98.62 110 GLU A C 1
ATOM 879 O O . GLU A 1 110 ? 20.007 5.358 -36.453 1.00 98.62 110 GLU A O 1
ATOM 884 N N . GLU A 1 111 ? 20.489 5.513 -34.271 1.00 98.69 111 GLU A N 1
ATOM 885 C CA . GLU A 1 111 ? 21.930 5.724 -34.470 1.00 98.69 111 GLU A CA 1
ATOM 886 C C . GLU A 1 111 ? 22.579 4.562 -35.235 1.00 98.69 111 GLU A C 1
ATOM 888 O O . GLU A 1 111 ? 23.376 4.779 -36.149 1.00 98.69 111 GLU A O 1
ATOM 893 N N . ILE A 1 112 ? 22.198 3.319 -34.923 1.00 98.69 112 ILE A N 1
ATOM 894 C CA . ILE A 1 112 ? 22.663 2.136 -35.656 1.00 98.69 112 ILE A CA 1
ATOM 895 C C . ILE A 1 112 ? 22.202 2.177 -37.116 1.00 98.69 112 ILE A C 1
ATOM 897 O O . ILE A 1 112 ? 22.986 1.832 -38.004 1.00 98.69 112 ILE A O 1
ATOM 901 N N . ARG A 1 113 ? 20.946 2.560 -37.388 1.00 98.62 113 ARG A N 1
ATOM 902 C CA . ARG A 1 113 ? 20.442 2.699 -38.765 1.00 98.62 113 ARG A CA 1
ATOM 903 C C . ARG A 1 113 ? 21.214 3.773 -39.526 1.00 98.62 113 ARG A C 1
ATOM 905 O O . ARG A 1 113 ? 21.735 3.478 -40.598 1.00 98.62 113 ARG A O 1
ATOM 912 N N . HIS A 1 114 ? 21.385 4.947 -38.929 1.00 98.50 114 HIS A N 1
ATOM 913 C CA . HIS A 1 114 ? 22.155 6.042 -39.512 1.00 98.50 114 HIS A CA 1
ATOM 914 C C . HIS A 1 114 ? 23.592 5.620 -39.862 1.00 98.50 114 HIS A C 1
ATOM 916 O O . HIS A 1 114 ? 24.039 5.798 -40.994 1.00 98.50 114 HIS A O 1
ATOM 922 N N . LEU A 1 115 ? 24.309 4.990 -38.926 1.00 98.56 115 LEU A N 1
ATOM 923 C CA . LEU A 1 115 ? 25.68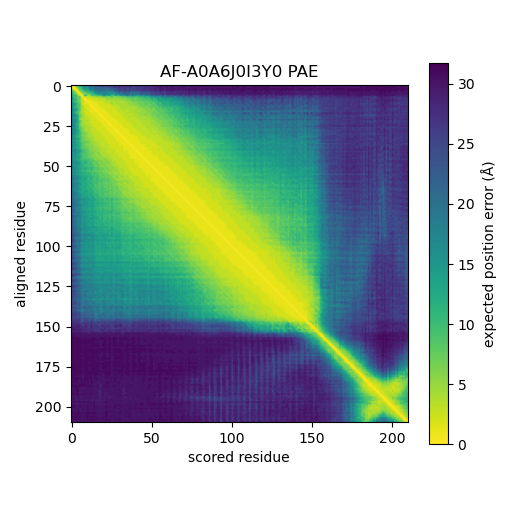7 4.541 -39.156 1.00 98.56 115 LEU A CA 1
ATOM 924 C C . LEU A 1 115 ? 25.791 3.462 -40.242 1.00 98.56 115 LEU A C 1
ATOM 926 O O . LEU A 1 115 ? 26.776 3.423 -40.981 1.00 98.56 115 LEU A O 1
ATOM 930 N N . LYS A 1 116 ? 24.789 2.582 -40.369 1.00 98.62 116 LYS A N 1
ATOM 931 C CA . LYS A 1 116 ? 24.736 1.600 -41.464 1.00 98.62 116 LYS A CA 1
ATOM 932 C C . LYS A 1 116 ? 24.577 2.279 -42.822 1.00 98.62 116 LYS A C 1
ATOM 934 O O . LYS A 1 116 ? 25.258 1.883 -43.769 1.00 98.62 116 LYS A O 1
ATOM 939 N N . ASP A 1 117 ? 23.732 3.300 -42.908 1.00 98.56 117 ASP A N 1
ATOM 940 C CA . ASP A 1 117 ? 23.536 4.064 -44.141 1.00 98.56 117 ASP A CA 1
ATOM 941 C C . ASP A 1 117 ? 24.804 4.838 -44.526 1.00 98.56 117 ASP A C 1
ATOM 943 O O . ASP A 1 117 ? 25.216 4.821 -45.692 1.00 98.56 117 ASP A O 1
ATOM 947 N N . GLU A 1 118 ? 25.491 5.442 -43.551 1.00 98.56 118 GLU A N 1
ATOM 948 C CA . GLU A 1 118 ? 26.791 6.080 -43.776 1.00 98.56 118 GLU A CA 1
ATOM 949 C C . GLU A 1 118 ? 27.856 5.084 -44.244 1.00 98.56 118 GLU A C 1
ATOM 951 O O . GLU A 1 118 ? 28.573 5.355 -45.210 1.00 98.56 118 GLU A O 1
ATOM 956 N N . MET A 1 119 ? 27.926 3.902 -43.628 1.00 98.44 119 MET A N 1
ATOM 957 C CA . MET A 1 119 ? 28.840 2.839 -44.049 1.00 98.44 119 MET A CA 1
ATOM 958 C C . MET A 1 119 ? 28.578 2.422 -45.503 1.00 98.44 119 MET A C 1
ATOM 960 O O . MET A 1 119 ? 29.510 2.308 -46.300 1.00 98.44 119 MET A O 1
ATOM 964 N N . ALA A 1 120 ? 27.309 2.235 -45.880 1.00 98.25 120 ALA A N 1
ATOM 965 C CA . ALA A 1 120 ? 26.922 1.888 -47.245 1.00 98.25 120 ALA A CA 1
ATOM 966 C C . ALA A 1 120 ? 27.254 3.001 -48.255 1.00 98.25 120 ALA A C 1
ATOM 968 O O . ALA A 1 120 ? 27.595 2.720 -49.409 1.00 98.25 120 ALA A O 1
ATOM 969 N N . ARG A 1 121 ? 27.174 4.273 -47.845 1.00 98.56 121 ARG A N 1
ATOM 970 C CA . ARG A 1 121 ? 27.639 5.410 -48.652 1.00 98.56 121 ARG A CA 1
ATOM 971 C C . ARG A 1 121 ? 29.154 5.361 -48.855 1.00 98.56 121 ARG A C 1
ATOM 973 O O . ARG A 1 121 ? 29.595 5.411 -49.999 1.00 98.56 121 ARG A O 1
ATOM 980 N N . HIS A 1 122 ? 29.933 5.189 -47.790 1.00 98.31 122 HIS A N 1
ATOM 981 C CA . HIS A 1 122 ? 31.393 5.114 -47.880 1.00 98.31 122 HIS A CA 1
ATOM 982 C C . HIS A 1 122 ? 31.889 3.933 -48.715 1.00 98.31 122 HIS A C 1
ATOM 984 O O . HIS A 1 122 ? 32.847 4.078 -49.468 1.00 98.31 122 HIS A O 1
ATOM 990 N N . LEU A 1 123 ? 31.218 2.781 -48.646 1.00 98.44 123 LEU A N 1
ATOM 991 C CA . LEU A 1 123 ? 31.512 1.630 -49.506 1.00 98.44 123 LEU A CA 1
ATOM 992 C C . LEU A 1 123 ? 31.351 1.962 -50.996 1.00 98.44 123 LEU A C 1
ATOM 994 O O . LEU A 1 123 ? 32.195 1.567 -51.800 1.00 98.44 123 LEU A O 1
ATOM 998 N N . ARG A 1 124 ? 30.305 2.713 -51.367 1.00 98.31 124 ARG A N 1
ATOM 999 C CA . ARG A 1 124 ? 30.114 3.175 -52.752 1.00 98.31 124 ARG A CA 1
ATOM 1000 C C . ARG A 1 124 ? 31.205 4.155 -53.174 1.00 98.31 124 ARG A C 1
ATOM 1002 O O . ARG A 1 124 ? 31.837 3.937 -54.199 1.00 98.31 124 ARG A O 1
ATOM 1009 N N . GLU A 1 125 ? 31.479 5.164 -52.350 1.00 98.19 125 GLU A N 1
ATOM 1010 C CA . GLU A 1 125 ? 32.537 6.153 -52.611 1.00 98.19 125 GLU A CA 1
ATOM 1011 C C . GLU A 1 125 ? 33.915 5.492 -52.767 1.00 98.19 125 GLU A C 1
ATOM 1013 O O . GLU A 1 125 ? 34.696 5.856 -53.648 1.00 98.19 125 GLU A O 1
ATOM 1018 N N . TYR A 1 126 ? 34.206 4.480 -51.946 1.00 98.44 126 TYR A N 1
ATOM 1019 C CA . TYR A 1 126 ? 35.436 3.702 -52.040 1.00 98.44 126 TYR A CA 1
ATOM 1020 C C . TYR A 1 126 ? 35.521 2.912 -53.350 1.00 98.44 126 TYR A C 1
ATOM 1022 O O . TYR A 1 126 ? 36.569 2.911 -53.996 1.00 98.44 126 TYR A O 1
ATOM 1030 N N . GLN A 1 127 ? 34.428 2.265 -53.766 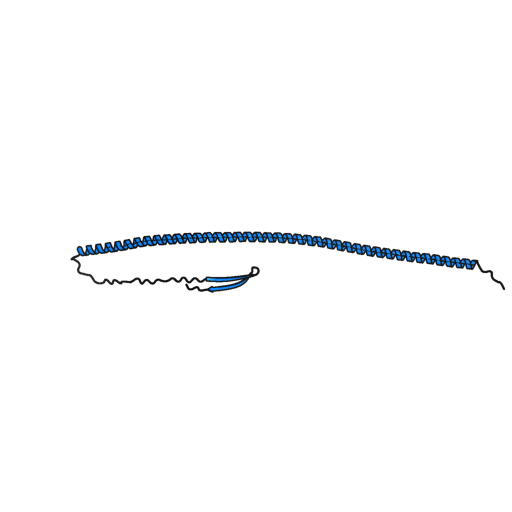1.00 98.19 127 GLN A N 1
ATOM 1031 C CA . GLN A 1 127 ? 34.381 1.533 -55.031 1.00 98.19 127 GLN A CA 1
ATOM 1032 C C . GLN A 1 127 ? 34.572 2.468 -56.234 1.00 98.19 127 GLN A C 1
ATOM 1034 O O . GLN A 1 127 ? 35.316 2.130 -57.155 1.00 98.19 127 GLN A O 1
ATOM 1039 N N . ASP A 1 128 ? 33.960 3.653 -56.212 1.00 97.94 128 ASP A N 1
ATOM 1040 C CA . ASP A 1 128 ? 34.128 4.663 -57.260 1.00 97.94 128 ASP A CA 1
ATOM 1041 C C . ASP A 1 128 ? 35.587 5.134 -57.350 1.00 97.94 128 ASP A C 1
ATOM 1043 O O . ASP A 1 128 ? 36.166 5.184 -58.438 1.00 97.94 128 ASP A O 1
ATOM 1047 N N . LEU A 1 129 ? 36.226 5.399 -56.206 1.00 98.38 129 LEU A N 1
ATOM 1048 C CA . LEU A 1 129 ? 37.639 5.772 -56.154 1.00 98.38 129 LEU A CA 1
ATOM 1049 C C . LEU A 1 129 ? 38.559 4.641 -56.641 1.00 98.38 129 LEU A C 1
ATOM 1051 O O . LEU A 1 129 ? 39.529 4.894 -57.359 1.00 98.38 129 LEU A O 1
ATOM 1055 N N . LEU A 1 130 ? 38.252 3.392 -56.284 1.00 98.19 130 LEU A N 1
ATOM 1056 C CA . LEU A 1 130 ? 38.986 2.221 -56.758 1.00 98.19 130 LEU A CA 1
ATOM 1057 C C . LEU A 1 130 ? 38.893 2.086 -58.283 1.00 98.19 130 LEU A C 1
ATOM 1059 O O . LEU A 1 130 ? 39.910 1.837 -58.931 1.00 98.19 130 LEU A O 1
ATOM 1063 N N . ASN A 1 131 ? 37.709 2.308 -58.861 1.00 98.06 131 ASN A N 1
ATOM 1064 C CA . ASN A 1 131 ? 37.512 2.290 -60.311 1.00 98.06 131 ASN A CA 1
ATOM 1065 C C . ASN A 1 131 ? 38.385 3.352 -61.004 1.00 98.06 131 ASN A C 1
ATOM 1067 O O . ASN A 1 131 ? 39.050 3.047 -61.996 1.00 98.06 131 ASN A O 1
ATOM 1071 N N . VAL A 1 132 ? 38.452 4.573 -60.455 1.00 98.19 132 VAL A N 1
ATOM 1072 C CA . VAL A 1 132 ? 39.344 5.635 -60.959 1.00 98.19 132 VAL A CA 1
ATOM 1073 C C . VAL A 1 132 ? 40.812 5.211 -60.865 1.00 98.19 132 VAL A C 1
ATOM 1075 O O . VAL A 1 132 ? 41.557 5.361 -61.830 1.00 98.19 132 VAL A O 1
ATOM 1078 N N . LYS A 1 133 ? 41.236 4.624 -59.740 1.00 98.25 133 LYS A N 1
ATOM 1079 C CA . LYS A 1 133 ? 42.610 4.128 -59.569 1.00 98.25 133 LYS A CA 1
ATOM 1080 C C . LYS A 1 133 ? 42.965 3.064 -60.610 1.00 98.25 133 LYS A C 1
ATOM 1082 O O . LYS A 1 133 ? 44.054 3.110 -61.173 1.00 98.25 133 LYS A O 1
ATOM 1087 N N . MET A 1 134 ? 42.057 2.127 -60.883 1.00 98.38 134 MET A N 1
ATOM 1088 C CA . MET A 1 134 ? 42.267 1.097 -61.905 1.00 98.38 134 MET A CA 1
ATOM 1089 C C . MET A 1 134 ? 42.389 1.696 -63.310 1.00 98.38 134 MET A C 1
ATOM 1091 O O . MET A 1 134 ? 43.250 1.265 -64.074 1.00 98.38 134 MET A O 1
ATOM 1095 N N . ALA A 1 135 ? 41.573 2.701 -63.647 1.00 98.06 135 ALA A N 1
ATOM 1096 C CA . ALA A 1 135 ? 41.693 3.411 -64.920 1.00 98.06 135 ALA A CA 1
ATOM 1097 C C . ALA A 1 135 ? 43.073 4.078 -65.058 1.00 98.06 135 ALA A C 1
ATOM 1099 O O . ALA A 1 135 ? 43.743 3.900 -66.075 1.00 98.06 135 ALA A O 1
ATOM 1100 N N . LEU A 1 136 ? 43.546 4.745 -64.000 1.00 97.88 136 LEU A N 1
ATOM 1101 C CA . LEU A 1 136 ? 44.876 5.358 -63.968 1.00 97.88 136 LEU A CA 1
ATOM 1102 C C . LEU A 1 136 ? 46.009 4.328 -64.101 1.00 97.88 136 LEU A C 1
ATOM 1104 O O . LEU A 1 136 ? 46.983 4.585 -64.806 1.00 97.88 136 LEU A O 1
ATOM 1108 N N . ASP A 1 137 ? 45.903 3.151 -63.477 1.00 97.88 137 ASP A N 1
ATOM 1109 C CA . ASP A 1 137 ? 46.908 2.089 -63.646 1.00 97.88 137 ASP A CA 1
ATOM 1110 C C . ASP A 1 137 ? 47.013 1.631 -65.110 1.00 97.88 137 ASP A C 1
ATOM 1112 O O . ASP A 1 137 ? 48.118 1.415 -65.619 1.00 97.88 137 ASP A O 1
ATOM 1116 N N . VAL A 1 138 ? 45.871 1.495 -65.795 1.00 97.25 138 VAL A N 1
ATOM 1117 C CA . VAL A 1 138 ? 45.814 1.133 -67.220 1.00 97.25 138 VAL A CA 1
ATOM 1118 C C . VAL A 1 138 ? 46.427 2.235 -68.085 1.00 97.25 138 VAL A C 1
ATOM 1120 O O . VAL A 1 138 ? 47.208 1.940 -68.997 1.00 97.25 138 VAL A O 1
ATOM 1123 N N . GLU A 1 139 ? 46.129 3.502 -67.792 1.00 97.44 139 GLU A N 1
ATOM 1124 C CA . GLU A 1 139 ? 46.745 4.648 -68.465 1.00 97.44 139 GLU A CA 1
ATOM 1125 C C . GLU A 1 139 ? 48.269 4.633 -68.295 1.00 97.44 139 GLU A C 1
ATOM 1127 O O . GLU A 1 139 ? 48.996 4.686 -69.287 1.00 97.44 139 GLU A O 1
ATOM 1132 N N . ILE A 1 140 ? 48.774 4.465 -67.066 1.00 96.75 140 ILE A N 1
ATOM 1133 C CA . ILE A 1 140 ? 50.214 4.390 -66.770 1.00 96.75 140 ILE A CA 1
ATOM 1134 C C . ILE A 1 140 ? 50.876 3.232 -67.523 1.00 96.75 140 ILE A C 1
ATOM 1136 O O . ILE A 1 140 ? 51.950 3.411 -68.103 1.00 96.75 140 ILE A O 1
ATOM 1140 N N . ALA A 1 141 ? 50.258 2.048 -67.538 1.00 96.88 141 ALA A N 1
ATOM 1141 C CA . ALA A 1 141 ? 50.776 0.897 -68.275 1.00 96.88 141 ALA A CA 1
ATOM 1142 C C . ALA A 1 141 ? 50.863 1.179 -69.785 1.00 96.88 141 ALA A C 1
ATOM 1144 O O . ALA A 1 141 ? 51.849 0.824 -70.434 1.00 96.88 141 ALA A O 1
ATOM 1145 N N . THR A 1 142 ? 49.866 1.875 -70.332 1.00 95.88 142 THR A N 1
ATOM 1146 C CA . THR A 1 142 ? 49.844 2.289 -71.739 1.00 95.88 142 THR A CA 1
ATOM 1147 C C . THR A 1 142 ? 50.939 3.316 -72.035 1.00 95.88 142 THR A C 1
ATOM 1149 O O . THR A 1 142 ? 51.683 3.147 -73.003 1.00 95.88 142 THR A O 1
ATOM 1152 N N . TYR A 1 143 ? 51.103 4.334 -71.182 1.00 96.81 143 TYR A N 1
ATOM 1153 C CA . TYR A 1 143 ? 52.175 5.326 -71.312 1.00 96.81 143 TYR A CA 1
ATOM 1154 C C . TYR A 1 143 ? 53.568 4.683 -71.261 1.00 96.81 143 TYR A C 1
ATOM 1156 O O . TYR A 1 143 ? 54.414 5.012 -72.092 1.00 96.81 143 TYR A O 1
ATOM 1164 N N . ARG A 1 144 ? 53.806 3.728 -70.349 1.00 95.38 144 ARG A N 1
ATOM 1165 C CA . ARG A 1 144 ? 55.074 2.974 -70.279 1.00 95.38 144 ARG A CA 1
ATOM 1166 C C . ARG A 1 144 ? 55.370 2.232 -71.582 1.00 95.38 144 ARG A C 1
ATOM 1168 O O . ARG A 1 144 ? 56.459 2.380 -72.126 1.00 95.38 144 ARG A O 1
ATOM 1175 N N . LYS A 1 145 ? 54.382 1.518 -72.130 1.00 93.56 145 LYS A N 1
ATOM 1176 C CA . LYS A 1 145 ? 54.528 0.774 -73.391 1.00 93.56 145 LYS A CA 1
ATOM 1177 C C . LYS A 1 145 ? 54.843 1.679 -74.590 1.00 93.56 145 LYS A C 1
ATOM 1179 O O . LYS A 1 145 ? 55.615 1.293 -75.463 1.00 93.56 145 LYS A O 1
ATOM 1184 N N . LEU A 1 146 ? 54.243 2.870 -74.656 1.00 91.69 146 LEU A N 1
ATOM 1185 C CA . LEU A 1 146 ? 54.543 3.846 -75.711 1.00 91.69 146 LEU A CA 1
ATOM 1186 C C . LEU A 1 146 ? 55.977 4.387 -75.601 1.00 91.69 146 LEU A C 1
ATOM 1188 O O . LEU A 1 146 ? 56.653 4.515 -76.618 1.00 91.69 146 LEU A O 1
ATOM 1192 N N . LEU A 1 147 ? 56.450 4.659 -74.381 1.00 90.56 147 LEU A N 1
ATOM 1193 C CA . LEU A 1 147 ? 57.818 5.126 -74.128 1.00 90.56 147 LEU A CA 1
ATOM 1194 C C . LEU A 1 147 ? 58.874 4.067 -74.487 1.00 90.56 147 LEU A C 1
ATOM 1196 O O . LEU A 1 147 ? 59.849 4.398 -75.156 1.00 90.56 147 LEU A O 1
ATOM 1200 N N . GLU A 1 148 ? 58.650 2.798 -74.129 1.00 85.19 148 GLU A N 1
ATOM 1201 C CA . GLU A 1 148 ? 59.514 1.673 -74.532 1.00 85.19 148 GLU A CA 1
ATOM 1202 C C . GLU A 1 148 ? 59.614 1.542 -76.067 1.00 85.19 148 GLU A C 1
ATOM 1204 O O . GLU A 1 148 ? 60.678 1.259 -76.620 1.00 85.19 148 GLU A O 1
ATOM 1209 N N . GLY A 1 149 ? 58.514 1.795 -76.787 1.00 76.50 149 GLY A N 1
ATOM 1210 C CA . GLY A 1 149 ? 58.493 1.792 -78.253 1.00 76.50 149 GLY A CA 1
ATOM 1211 C C . GLY A 1 149 ? 59.318 2.917 -78.894 1.00 76.50 149 GLY A C 1
ATOM 1212 O O . GLY A 1 149 ? 59.944 2.697 -79.932 1.00 76.50 149 GLY A O 1
ATOM 1213 N N . GLU A 1 150 ? 59.354 4.104 -78.283 1.00 72.69 150 GLU A N 1
ATOM 1214 C CA . GLU A 1 150 ? 60.190 5.224 -78.739 1.00 72.69 150 GLU A CA 1
ATOM 1215 C C . GLU A 1 150 ? 61.676 5.010 -78.406 1.00 72.69 150 GLU A C 1
ATOM 1217 O O . GLU A 1 150 ? 62.534 5.293 -79.244 1.00 72.69 150 GLU A O 1
ATOM 1222 N N . GLU A 1 151 ? 62.002 4.437 -77.243 1.00 64.44 151 GLU A N 1
ATOM 1223 C CA . GLU A 1 151 ? 63.386 4.102 -76.875 1.00 64.44 151 GLU A CA 1
ATOM 1224 C C . GLU A 1 151 ? 64.007 3.097 -77.861 1.00 64.44 151 GLU A C 1
ATOM 1226 O O . GLU A 1 151 ? 65.140 3.285 -78.309 1.00 64.44 151 GLU A O 1
ATOM 1231 N N . ASN A 1 152 ? 63.236 2.105 -78.320 1.00 59.94 152 ASN A N 1
ATOM 1232 C CA . ASN A 1 152 ? 63.676 1.149 -79.342 1.00 59.94 152 ASN A CA 1
ATOM 1233 C C . ASN A 1 152 ? 63.894 1.777 -80.732 1.00 59.94 152 ASN A C 1
ATOM 1235 O O . ASN A 1 152 ? 64.665 1.243 -81.530 1.00 59.94 152 ASN A O 1
ATOM 1239 N N . ARG A 1 153 ? 63.232 2.898 -81.051 1.00 61.34 153 ARG A N 1
ATOM 1240 C CA . ARG A 1 153 ? 63.460 3.641 -82.306 1.00 61.34 153 ARG A CA 1
ATOM 1241 C C . ARG A 1 153 ? 64.698 4.532 -82.229 1.00 61.34 153 ARG A C 1
ATOM 1243 O O . ARG A 1 153 ? 65.332 4.770 -83.255 1.00 61.34 153 ARG A O 1
ATOM 1250 N N . ILE A 1 154 ? 65.025 5.027 -81.037 1.00 60.19 154 ILE A N 1
ATOM 1251 C CA . ILE A 1 154 ? 66.167 5.917 -80.791 1.00 60.19 154 ILE A CA 1
ATOM 1252 C C . ILE A 1 154 ? 67.454 5.113 -80.526 1.00 60.19 154 ILE A C 1
ATOM 1254 O O . ILE A 1 154 ? 68.544 5.570 -80.868 1.00 60.19 154 ILE A O 1
ATOM 1258 N N . SER A 1 155 ? 67.352 3.896 -79.981 1.00 52.94 155 SER A N 1
ATOM 1259 C CA . SER A 1 155 ? 68.494 3.061 -79.598 1.00 52.94 155 SER A CA 1
ATOM 1260 C C . SER A 1 155 ? 68.743 1.890 -80.556 1.00 52.94 155 SER A C 1
ATOM 1262 O O . SER A 1 155 ? 68.457 0.745 -80.230 1.00 52.94 155 SER A O 1
ATOM 1264 N N . ILE A 1 156 ? 69.355 2.168 -81.716 1.00 42.47 156 ILE A N 1
ATOM 1265 C CA . ILE A 1 156 ? 70.408 1.323 -82.320 1.00 42.47 156 ILE A CA 1
ATOM 1266 C C . ILE A 1 156 ? 71.393 2.250 -83.071 1.00 42.47 156 ILE A C 1
ATOM 1268 O O . ILE A 1 156 ? 70.929 2.992 -83.939 1.00 42.47 156 ILE A O 1
ATOM 1272 N N . PRO A 1 157 ? 72.733 2.175 -82.867 1.00 46.19 157 PRO A N 1
ATOM 1273 C CA . PRO A 1 157 ? 73.486 1.398 -81.871 1.00 46.19 157 PRO A CA 1
ATOM 1274 C C . PRO A 1 157 ? 74.493 2.234 -81.056 1.00 46.19 157 PRO A C 1
ATOM 1276 O O . PRO A 1 157 ? 75.372 2.860 -81.635 1.00 46.19 157 PRO A O 1
ATOM 1279 N N . MET A 1 158 ? 74.462 2.128 -79.721 1.00 43.00 158 MET A N 1
ATOM 1280 C CA . MET A 1 158 ? 75.638 2.312 -78.841 1.00 43.00 158 MET A CA 1
ATOM 1281 C C . MET A 1 158 ? 75.380 1.746 -77.421 1.00 43.00 158 MET A C 1
ATOM 1283 O O . MET A 1 158 ? 75.634 2.424 -76.436 1.00 43.00 158 MET A O 1
ATOM 1287 N N . HIS A 1 159 ? 74.875 0.510 -77.272 1.00 42.59 159 HIS A N 1
ATOM 1288 C CA . HIS A 1 159 ? 75.061 -0.279 -76.030 1.00 42.59 159 HIS A CA 1
ATOM 1289 C C . HIS A 1 159 ? 74.693 -1.765 -76.221 1.00 42.59 159 HIS A C 1
ATOM 1291 O O . HIS A 1 159 ? 73.613 -2.230 -75.871 1.00 42.59 159 HIS A O 1
ATOM 1297 N N . GLN A 1 160 ? 75.615 -2.541 -76.799 1.00 43.91 160 GLN A N 1
ATOM 1298 C CA . GLN A 1 160 ? 75.671 -3.987 -76.563 1.00 43.91 160 GLN A CA 1
ATOM 1299 C C . GLN A 1 160 ? 76.460 -4.216 -75.278 1.00 43.91 160 GLN A C 1
ATOM 1301 O O . GLN A 1 160 ? 77.679 -4.104 -75.325 1.00 43.91 160 GLN A O 1
ATOM 1306 N N . THR A 1 161 ? 75.756 -4.505 -74.180 1.00 42.44 161 THR A N 1
ATOM 1307 C CA . THR A 1 161 ? 76.163 -4.998 -72.837 1.00 42.44 161 THR A CA 1
ATOM 1308 C C . THR A 1 161 ? 75.334 -4.184 -71.838 1.00 42.44 161 THR A C 1
ATOM 1310 O O . THR A 1 161 ? 75.473 -2.978 -71.772 1.00 42.44 161 THR A O 1
ATOM 1313 N N . PHE A 1 162 ? 74.342 -4.692 -71.113 1.00 41.09 162 PHE A N 1
ATOM 1314 C CA . PHE A 1 162 ? 74.281 -5.917 -70.334 1.00 41.09 162 PHE A CA 1
ATOM 1315 C C . PHE A 1 162 ? 72.809 -6.343 -70.205 1.00 41.09 162 PHE A C 1
ATOM 1317 O O . PHE A 1 162 ? 72.060 -5.787 -69.406 1.00 41.09 162 PHE A O 1
ATOM 1324 N N . ALA A 1 163 ? 72.389 -7.338 -70.983 1.00 47.97 163 ALA A N 1
ATOM 1325 C CA . ALA A 1 163 ? 71.128 -8.038 -70.764 1.00 47.97 163 ALA A CA 1
ATOM 1326 C C . ALA A 1 163 ? 71.437 -9.375 -70.087 1.00 47.97 163 ALA A C 1
ATOM 1328 O O . ALA A 1 163 ? 71.708 -10.374 -70.749 1.00 47.97 163 ALA A O 1
ATOM 1329 N N . SER A 1 164 ? 71.424 -9.388 -68.757 1.00 39.91 164 SER A N 1
ATOM 1330 C CA . SER A 1 164 ? 71.358 -10.627 -67.984 1.00 39.91 164 SER A CA 1
ATOM 1331 C C . SER A 1 164 ? 70.793 -10.349 -66.593 1.00 39.91 164 SER A C 1
ATOM 1333 O O . SER A 1 164 ? 71.415 -9.625 -65.821 1.00 39.91 164 SER A O 1
ATOM 1335 N N . ALA A 1 165 ? 69.655 -10.997 -66.312 1.00 42.03 165 ALA A N 1
ATOM 1336 C CA . ALA A 1 165 ? 68.962 -11.162 -65.025 1.00 42.03 165 ALA A CA 1
ATOM 1337 C C . ALA A 1 165 ? 67.679 -10.331 -64.807 1.00 42.03 165 ALA A C 1
ATOM 1339 O O . ALA A 1 165 ? 67.561 -9.561 -63.859 1.00 42.03 165 ALA A O 1
ATOM 1340 N N . LEU A 1 166 ? 66.658 -10.599 -65.628 1.00 40.56 166 LEU A N 1
ATOM 1341 C CA . LEU A 1 166 ? 65.262 -10.535 -65.188 1.00 40.56 166 LEU A CA 1
ATOM 1342 C C . LEU A 1 166 ? 64.884 -11.903 -64.603 1.00 40.56 166 LEU A C 1
ATOM 1344 O O . LEU A 1 166 ? 64.673 -12.853 -65.349 1.00 40.56 166 LEU A O 1
ATOM 1348 N N . ASN A 1 167 ? 64.773 -11.994 -63.277 1.00 41.09 167 ASN A N 1
ATOM 1349 C CA . ASN A 1 167 ? 63.943 -13.011 -62.630 1.00 41.09 167 ASN A CA 1
ATOM 1350 C C . ASN A 1 167 ? 62.620 -12.344 -62.248 1.00 41.09 167 ASN A C 1
ATOM 1352 O O . ASN A 1 167 ? 62.442 -11.844 -61.139 1.00 41.09 167 ASN A O 1
ATOM 1356 N N . PHE A 1 168 ? 61.711 -12.316 -63.220 1.00 38.72 168 PHE A N 1
ATOM 1357 C CA . PHE A 1 168 ? 60.304 -11.990 -63.039 1.00 38.72 168 PHE A CA 1
ATOM 1358 C C . PHE A 1 168 ? 59.638 -13.169 -62.319 1.00 38.72 168 PHE A C 1
ATOM 1360 O O . PHE A 1 168 ? 59.423 -14.228 -62.903 1.00 38.72 168 PHE A O 1
ATOM 1367 N N . ARG A 1 169 ? 59.384 -13.016 -61.015 1.00 39.03 169 ARG A N 1
ATOM 1368 C CA . ARG A 1 169 ? 58.613 -13.983 -60.229 1.00 39.03 169 ARG A CA 1
ATOM 1369 C C . ARG A 1 169 ? 57.144 -13.589 -60.285 1.00 39.03 169 ARG A C 1
ATOM 1371 O O . ARG A 1 169 ? 56.701 -12.698 -59.570 1.00 39.03 169 ARG A O 1
ATOM 1378 N N . GLU A 1 170 ? 56.417 -14.280 -61.147 1.00 39.59 170 GLU A N 1
ATOM 1379 C CA . GLU A 1 170 ? 54.966 -14.243 -61.263 1.00 39.59 170 GLU A CA 1
ATOM 1380 C C . GLU A 1 170 ? 54.346 -14.902 -60.014 1.00 39.59 170 GLU A C 1
ATOM 1382 O O . GLU A 1 170 ? 54.505 -16.101 -59.781 1.00 39.59 170 GLU A O 1
ATOM 1387 N N . THR A 1 171 ? 53.691 -14.122 -59.152 1.00 38.91 171 THR A N 1
ATOM 1388 C CA . THR A 1 171 ? 52.848 -14.658 -58.073 1.00 38.91 171 THR A CA 1
ATOM 1389 C C . THR A 1 171 ? 51.390 -14.439 -58.438 1.00 38.91 171 THR A C 1
ATOM 1391 O O . THR A 1 171 ? 50.880 -13.323 -58.359 1.00 38.91 171 THR A O 1
ATOM 1394 N N . SER A 1 172 ? 50.740 -15.527 -58.846 1.00 38.38 172 SER A N 1
ATOM 1395 C CA . SER A 1 172 ? 49.289 -15.641 -58.985 1.00 38.38 172 SER A CA 1
ATOM 1396 C C . SER A 1 172 ? 48.592 -15.280 -57.662 1.00 38.38 172 SER A C 1
ATOM 1398 O O . SER A 1 172 ? 49.022 -15.775 -56.614 1.00 38.38 172 SER A O 1
ATOM 1400 N N . PRO A 1 173 ? 47.529 -14.454 -57.656 1.00 42.75 173 PRO A N 1
ATOM 1401 C CA . PRO A 1 173 ? 46.687 -14.324 -56.483 1.00 42.75 173 PRO A CA 1
ATOM 1402 C C . PRO A 1 173 ? 45.701 -15.499 -56.460 1.00 42.75 173 PRO A C 1
ATOM 1404 O O . PRO A 1 173 ? 44.689 -15.496 -57.157 1.00 42.75 173 PRO A O 1
ATOM 1407 N N . GLU A 1 174 ? 45.986 -16.516 -55.644 1.00 33.91 174 GLU A N 1
ATOM 1408 C CA . GLU A 1 174 ? 44.967 -17.484 -55.233 1.00 33.91 174 GLU A CA 1
ATOM 1409 C C . GLU A 1 174 ? 43.867 -16.738 -54.462 1.00 33.91 174 GLU A C 1
ATOM 1411 O O . GLU A 1 174 ? 44.060 -16.296 -53.327 1.00 33.91 174 GLU A O 1
ATOM 1416 N N . GLN A 1 175 ? 42.689 -16.622 -55.076 1.00 49.31 175 GLN A N 1
ATOM 1417 C CA . GLN A 1 175 ? 41.438 -16.368 -54.373 1.00 49.31 175 GLN A CA 1
ATOM 1418 C C . GLN A 1 175 ? 41.177 -17.534 -53.413 1.00 49.31 175 GLN A C 1
ATOM 1420 O O . GLN A 1 175 ? 40.605 -18.553 -53.790 1.00 49.31 175 GLN A O 1
ATOM 1425 N N . ARG A 1 176 ? 41.569 -17.383 -52.147 1.00 39.75 176 ARG A N 1
ATOM 1426 C CA . ARG A 1 176 ? 40.919 -18.105 -51.052 1.00 39.75 176 ARG A CA 1
ATOM 1427 C C . ARG A 1 176 ? 39.868 -17.175 -50.478 1.00 39.75 176 ARG A C 1
ATOM 1429 O O . ARG A 1 176 ? 40.189 -16.229 -49.764 1.00 39.75 176 ARG A O 1
ATOM 1436 N N . GLY A 1 177 ? 38.614 -17.433 -50.836 1.00 39.56 177 GLY A N 1
ATOM 1437 C CA . GLY A 1 177 ? 37.479 -16.920 -50.087 1.00 39.56 177 GLY A CA 1
ATOM 1438 C C . GLY A 1 177 ? 37.574 -17.466 -48.668 1.00 39.56 177 GLY A C 1
ATOM 1439 O O . GLY A 1 177 ? 37.267 -18.627 -48.421 1.00 39.56 177 GLY A O 1
ATOM 1440 N N . SER A 1 178 ? 38.065 -16.647 -47.745 1.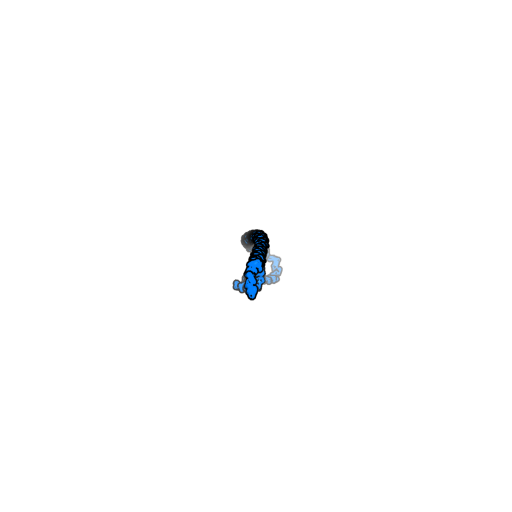00 43.69 178 SER A N 1
ATOM 1441 C CA . SER A 1 178 ? 37.940 -16.918 -46.321 1.00 43.69 178 SER A CA 1
ATOM 1442 C C . SER A 1 178 ? 36.481 -16.666 -45.950 1.00 43.69 178 SER A C 1
ATOM 1444 O O . SER A 1 178 ? 36.100 -15.529 -45.680 1.00 43.69 178 SER A O 1
ATOM 1446 N N . GLU A 1 179 ? 35.647 -17.707 -45.976 1.00 47.50 179 GLU A N 1
ATOM 1447 C CA . GLU A 1 179 ? 34.335 -17.668 -45.328 1.00 47.50 179 GLU A CA 1
ATOM 1448 C C . GLU A 1 179 ? 34.547 -17.470 -43.825 1.00 47.50 179 GLU A C 1
ATOM 1450 O O . GLU A 1 179 ? 34.851 -18.402 -43.073 1.00 47.50 179 GLU A O 1
ATOM 1455 N N . VAL A 1 180 ? 34.416 -16.219 -43.384 1.00 47.44 180 VAL A N 1
ATOM 1456 C CA . VAL A 1 180 ? 34.393 -15.850 -41.971 1.00 47.44 180 VAL A CA 1
ATOM 1457 C C . VAL A 1 180 ? 33.088 -16.381 -41.378 1.00 47.44 180 VAL A C 1
ATOM 1459 O O . VAL A 1 180 ? 32.073 -15.689 -41.343 1.00 47.44 180 VAL A O 1
ATOM 1462 N N . HIS A 1 181 ? 33.112 -17.627 -40.906 1.00 44.53 181 HIS A N 1
ATOM 1463 C CA . HIS A 1 181 ? 32.032 -18.185 -40.101 1.00 44.53 181 HIS A CA 1
ATOM 1464 C C . HIS A 1 181 ? 32.024 -17.448 -38.759 1.00 44.53 181 HIS A C 1
ATOM 1466 O O . HIS A 1 181 ? 32.832 -17.710 -37.863 1.00 44.53 181 HIS A O 1
ATOM 1472 N N . THR A 1 182 ? 31.124 -16.477 -38.626 1.00 47.31 182 THR A N 1
ATOM 1473 C CA . THR A 1 182 ? 30.868 -15.790 -37.360 1.00 47.31 182 THR A CA 1
ATOM 1474 C C . THR A 1 182 ? 30.090 -16.738 -36.454 1.00 47.31 182 THR A C 1
ATOM 1476 O O . THR A 1 182 ? 28.867 -16.810 -36.504 1.00 47.31 182 THR A O 1
ATOM 1479 N N . LYS A 1 183 ? 30.801 -17.493 -35.608 1.00 52.78 183 LYS A N 1
ATOM 1480 C CA . LYS A 1 183 ? 30.172 -18.287 -34.545 1.00 52.78 183 LYS A CA 1
ATOM 1481 C C . LYS A 1 183 ? 29.534 -17.335 -33.533 1.00 52.78 183 LYS A C 1
ATOM 1483 O O . LYS A 1 183 ? 30.241 -16.700 -32.752 1.00 52.78 183 LYS A O 1
ATOM 1488 N N . LYS A 1 184 ? 28.206 -17.217 -33.551 1.00 58.53 184 LYS A N 1
ATOM 1489 C CA . LYS A 1 184 ? 27.450 -16.534 -32.496 1.00 58.53 184 LYS A CA 1
ATOM 1490 C C . LYS A 1 184 ? 27.156 -17.538 -31.383 1.00 58.53 184 LYS A C 1
ATOM 1492 O O . LYS A 1 184 ? 26.462 -18.522 -31.602 1.00 58.53 184 LYS A O 1
ATOM 1497 N N . THR A 1 185 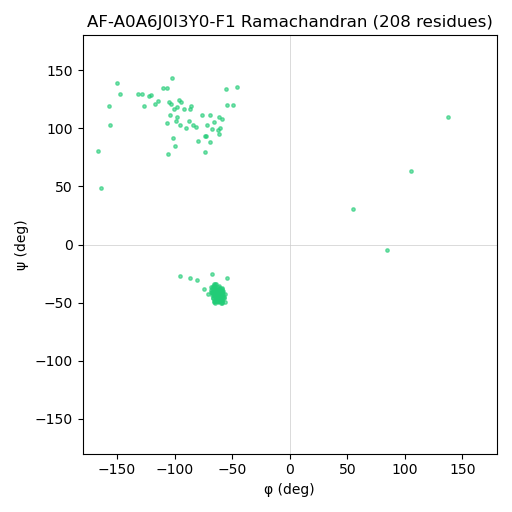? 27.687 -17.287 -30.191 1.00 59.22 185 THR A N 1
ATOM 1498 C CA . THR A 1 185 ? 27.319 -18.038 -28.984 1.00 59.22 185 THR A CA 1
ATOM 1499 C C . THR A 1 185 ? 26.176 -17.305 -28.300 1.00 59.22 185 THR A C 1
ATOM 1501 O O . THR A 1 185 ? 26.353 -16.168 -27.863 1.00 59.22 185 THR A O 1
ATOM 1504 N N . VAL A 1 186 ? 25.012 -17.944 -28.203 1.00 69.00 186 VAL A N 1
ATOM 1505 C CA . VAL A 1 186 ? 23.867 -17.416 -27.452 1.00 69.00 186 VAL A CA 1
ATOM 1506 C C . VAL A 1 186 ? 23.875 -18.051 -26.063 1.00 69.00 186 VAL A C 1
ATOM 1508 O O . VAL A 1 186 ? 23.912 -19.275 -25.925 1.00 69.00 186 VAL A O 1
ATOM 1511 N N . MET A 1 187 ? 23.881 -17.214 -25.024 1.00 71.31 187 MET A N 1
ATOM 1512 C CA . 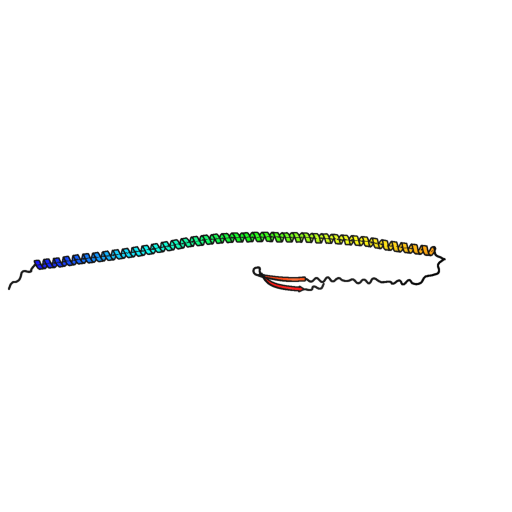MET A 1 187 ? 23.807 -17.640 -23.627 1.00 71.31 187 MET A CA 1
ATOM 1513 C C . MET A 1 187 ? 22.396 -17.361 -23.116 1.00 71.31 187 MET A C 1
ATOM 1515 O O . MET A 1 187 ? 22.005 -16.203 -22.985 1.00 71.31 187 MET A O 1
ATOM 1519 N N . ILE A 1 188 ? 21.632 -18.418 -22.846 1.00 77.38 188 ILE A N 1
ATOM 1520 C CA . ILE A 1 188 ? 20.274 -18.296 -22.314 1.00 77.38 188 ILE A CA 1
ATOM 1521 C C . ILE A 1 188 ? 20.349 -18.490 -20.801 1.00 77.38 188 ILE A C 1
ATOM 1523 O O . ILE A 1 188 ? 20.771 -19.548 -20.325 1.00 77.38 188 ILE A O 1
ATOM 1527 N N . LYS A 1 189 ? 19.953 -17.455 -20.055 1.00 79.00 189 LYS A N 1
ATOM 1528 C CA . LYS A 1 189 ? 19.779 -17.502 -18.602 1.00 79.00 189 LYS A CA 1
ATOM 1529 C C . LYS A 1 189 ? 18.296 -17.585 -18.277 1.00 79.00 189 LYS A C 1
ATOM 1531 O O . LYS A 1 189 ? 17.540 -16.692 -18.646 1.00 79.00 189 LYS A O 1
ATOM 1536 N N . THR A 1 190 ? 17.902 -18.642 -17.578 1.00 80.62 190 THR A N 1
ATOM 1537 C CA . THR A 1 190 ? 16.546 -18.783 -17.037 1.00 80.62 190 THR A CA 1
ATOM 1538 C C . THR A 1 190 ? 16.613 -18.525 -15.540 1.00 80.62 190 THR A C 1
ATOM 1540 O O . THR A 1 190 ? 17.393 -19.178 -14.845 1.00 80.62 190 THR A O 1
ATOM 1543 N N . ILE A 1 191 ? 15.838 -17.546 -15.072 1.00 82.25 191 ILE A N 1
ATOM 1544 C CA . ILE A 1 191 ? 15.776 -17.137 -13.668 1.00 82.25 191 ILE A CA 1
ATOM 1545 C C . ILE A 1 191 ? 14.352 -17.391 -13.180 1.00 82.25 191 ILE A C 1
ATOM 1547 O O . ILE A 1 191 ? 13.404 -16.836 -13.734 1.00 82.25 191 ILE A O 1
ATOM 1551 N N . GLU A 1 192 ? 14.210 -18.223 -12.154 1.00 78.81 192 GLU A N 1
ATOM 1552 C CA . GLU A 1 192 ? 12.936 -18.468 -11.482 1.00 78.81 192 GLU A CA 1
ATOM 1553 C C . GLU A 1 192 ? 12.893 -17.657 -10.184 1.00 78.81 192 GLU A C 1
ATOM 1555 O O . GLU A 1 192 ? 13.712 -17.858 -9.281 1.00 78.81 192 GLU A O 1
ATOM 1560 N N . THR A 1 193 ? 11.953 -16.716 -10.098 1.00 84.56 193 THR A N 1
ATOM 1561 C CA . THR A 1 193 ? 11.735 -15.886 -8.909 1.00 84.56 193 THR A CA 1
ATOM 1562 C C . THR A 1 193 ? 10.431 -16.259 -8.219 1.00 84.56 193 THR A C 1
ATOM 1564 O O . THR A 1 193 ? 9.386 -16.405 -8.856 1.00 84.56 193 THR A O 1
ATOM 1567 N N . ARG A 1 194 ? 10.481 -16.384 -6.891 1.00 78.31 194 ARG A N 1
ATOM 1568 C CA . ARG A 1 194 ? 9.304 -16.561 -6.033 1.00 78.31 194 ARG A CA 1
ATOM 1569 C C . ARG A 1 194 ? 9.410 -15.578 -4.878 1.00 78.31 194 ARG A C 1
ATOM 1571 O O . ARG A 1 194 ? 10.458 -15.483 -4.253 1.00 78.31 194 ARG A O 1
ATOM 1578 N N . ASP A 1 195 ? 8.345 -14.816 -4.646 1.00 78.94 195 ASP A N 1
ATOM 1579 C CA . ASP A 1 195 ? 8.276 -13.791 -3.593 1.00 78.94 195 ASP A CA 1
ATOM 1580 C C . ASP A 1 195 ? 9.412 -12.745 -3.654 1.00 78.94 195 ASP A C 1
ATOM 1582 O O . ASP A 1 195 ? 9.830 -12.190 -2.644 1.00 78.94 195 ASP A O 1
ATOM 1586 N N . GLY A 1 196 ? 9.910 -12.456 -4.863 1.00 79.50 196 GLY A N 1
ATOM 1587 C CA . GLY A 1 196 ? 10.964 -11.462 -5.096 1.00 79.50 196 GLY A CA 1
ATOM 1588 C C . GLY A 1 196 ? 12.398 -11.968 -4.898 1.00 79.50 196 GLY A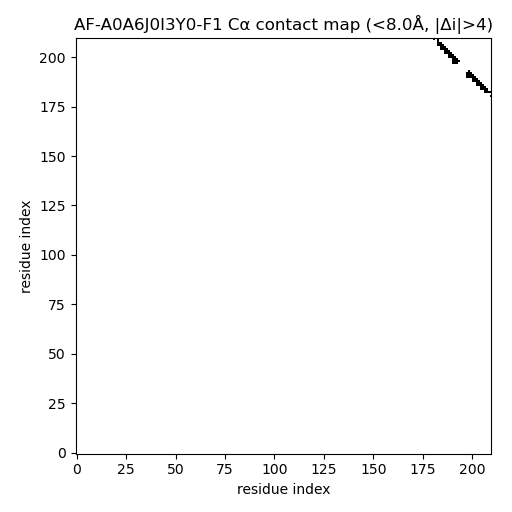 C 1
ATOM 1589 O O . GLY A 1 196 ? 13.329 -11.235 -5.225 1.00 79.50 196 GLY A O 1
ATOM 1590 N N . GLU A 1 197 ? 12.596 -13.211 -4.451 1.00 74.38 197 GLU A N 1
ATOM 1591 C CA . GLU A 1 197 ? 13.918 -13.839 -4.355 1.00 74.38 197 GLU A CA 1
ATOM 1592 C C . GLU A 1 197 ? 14.163 -14.823 -5.508 1.00 74.38 197 GLU A C 1
ATOM 1594 O O . GLU A 1 197 ? 13.252 -15.506 -5.986 1.00 74.38 197 GLU A O 1
ATOM 1599 N N . VAL A 1 198 ? 15.411 -14.877 -5.986 1.00 81.12 198 VAL A N 1
ATOM 1600 C CA . VAL A 1 198 ? 15.843 -15.813 -7.035 1.00 81.12 198 VAL A CA 1
ATOM 1601 C C . VAL A 1 198 ? 16.005 -17.199 -6.415 1.00 81.12 198 VAL A C 1
ATOM 1603 O O . VAL A 1 198 ? 16.905 -17.415 -5.606 1.00 81.12 198 VAL A O 1
ATOM 1606 N N . VAL A 1 199 ? 15.134 -18.136 -6.795 1.00 80.38 199 VAL A N 1
ATOM 1607 C CA . VAL A 1 199 ? 15.090 -19.497 -6.233 1.00 80.38 199 VAL A CA 1
ATOM 1608 C C . VAL A 1 199 ? 15.877 -20.489 -7.092 1.00 80.38 199 VAL A C 1
ATOM 1610 O O . VAL A 1 199 ? 16.404 -21.471 -6.569 1.00 80.38 199 VAL A O 1
ATOM 1613 N N . SER A 1 200 ? 16.014 -20.234 -8.398 1.00 75.31 200 SER A N 1
ATOM 1614 C CA . SER A 1 200 ? 16.863 -21.041 -9.279 1.00 75.31 200 SER A CA 1
ATOM 1615 C C . SER A 1 200 ? 17.441 -20.223 -10.448 1.00 75.31 200 SER A C 1
ATOM 1617 O O . SER A 1 200 ? 16.762 -19.376 -11.032 1.00 75.31 200 SER A O 1
ATOM 1619 N N . GLU A 1 201 ? 18.719 -20.462 -10.779 1.00 83.69 201 GLU A N 1
ATOM 1620 C CA . GLU A 1 201 ? 19.403 -19.890 -11.949 1.00 83.69 201 GLU A CA 1
ATOM 1621 C C . GLU A 1 201 ? 20.015 -21.029 -12.775 1.00 83.69 201 GLU A C 1
ATOM 1623 O O . GLU A 1 201 ? 20.875 -21.773 -12.297 1.00 83.69 201 GLU A O 1
ATOM 1628 N N . ALA A 1 202 ? 19.586 -21.158 -14.030 1.00 75.88 202 ALA A N 1
ATOM 1629 C CA . ALA A 1 202 ? 20.149 -22.109 -14.982 1.00 75.88 202 ALA A CA 1
ATOM 1630 C C . ALA A 1 202 ? 20.693 -21.366 -16.208 1.00 75.88 202 ALA A C 1
ATOM 1632 O O . ALA A 1 202 ? 19.996 -20.556 -16.822 1.00 75.88 202 ALA A O 1
ATOM 1633 N N . THR A 1 203 ? 21.947 -21.653 -16.573 1.00 77.06 203 THR A N 1
ATOM 1634 C CA . THR A 1 203 ? 22.597 -21.098 -17.769 1.00 77.06 203 THR A CA 1
ATOM 1635 C C . THR A 1 203 ? 22.877 -22.217 -18.760 1.00 77.06 203 THR A C 1
ATOM 1637 O O . THR A 1 203 ? 23.587 -23.166 -18.429 1.00 77.06 203 THR A O 1
ATOM 1640 N N . GLN A 1 204 ? 22.365 -22.091 -19.985 1.00 72.19 204 GLN A N 1
ATOM 1641 C CA . GLN A 1 204 ? 22.644 -23.039 -21.061 1.00 72.19 204 GLN A CA 1
ATOM 1642 C C . GLN A 1 204 ? 23.258 -22.323 -22.268 1.00 72.19 204 GLN A C 1
ATOM 1644 O O . GLN A 1 204 ? 22.737 -21.314 -22.747 1.00 72.19 204 GLN A O 1
ATOM 1649 N N . GLN A 1 205 ? 24.395 -22.840 -22.741 1.00 67.00 205 GLN A N 1
ATOM 1650 C CA . GLN A 1 205 ? 25.036 -22.404 -23.981 1.00 67.00 205 GLN A CA 1
ATOM 1651 C C . GLN A 1 205 ? 24.575 -23.312 -25.117 1.00 67.00 205 GLN A C 1
ATOM 1653 O O . GLN A 1 205 ? 24.765 -24.527 -25.055 1.00 67.00 205 GLN A O 1
ATOM 1658 N N . GLN A 1 206 ? 23.984 -22.724 -26.154 1.00 62.19 206 GLN A N 1
ATOM 1659 C CA . GLN A 1 206 ? 23.746 -23.417 -27.415 1.00 62.19 206 GLN A CA 1
ATOM 1660 C C . GLN A 1 206 ? 24.715 -22.894 -28.475 1.00 62.19 206 GLN A C 1
ATOM 1662 O O . GLN A 1 206 ? 24.930 -21.688 -28.611 1.00 62.19 206 GLN A O 1
ATOM 1667 N N . HIS A 1 207 ? 25.311 -23.827 -29.215 1.00 58.84 207 HIS A N 1
ATOM 1668 C CA . HIS A 1 207 ? 26.115 -23.533 -30.391 1.00 58.84 207 HIS A CA 1
ATOM 1669 C C . HIS A 1 207 ? 25.254 -23.745 -31.629 1.00 58.84 207 HIS A C 1
ATOM 1671 O O . HIS A 1 207 ? 24.984 -24.883 -32.005 1.00 58.84 207 HIS A O 1
ATOM 1677 N N . GLU A 1 208 ? 24.840 -22.652 -32.260 1.00 53.50 208 GLU A N 1
ATOM 1678 C CA . GLU A 1 208 ? 24.260 -22.708 -33.597 1.00 53.50 208 GLU A CA 1
ATOM 1679 C C . GLU A 1 208 ? 25.408 -22.657 -34.612 1.00 53.50 208 GLU A C 1
ATOM 1681 O O . GLU A 1 208 ? 26.220 -21.727 -34.617 1.00 53.50 208 GLU A O 1
ATOM 1686 N N . VAL A 1 209 ? 25.527 -23.709 -35.422 1.00 49.16 209 VAL A N 1
ATOM 1687 C CA . VAL A 1 209 ? 26.434 -23.745 -36.572 1.00 49.16 209 VAL A CA 1
ATOM 1688 C C . VAL A 1 209 ? 25.577 -23.402 -37.786 1.00 49.16 209 VAL A C 1
ATOM 1690 O O . VAL A 1 209 ? 24.706 -24.193 -38.142 1.00 49.16 209 VAL A O 1
ATOM 1693 N N . LEU A 1 210 ? 25.784 -22.210 -38.352 1.00 52.31 210 LEU A N 1
ATOM 1694 C CA . LEU A 1 210 ? 25.309 -21.859 -39.694 1.00 52.31 210 LEU A CA 1
ATOM 1695 C C . LEU A 1 210 ? 26.283 -22.416 -40.730 1.00 52.31 210 LEU A C 1
ATOM 1697 O O . LEU A 1 210 ? 27.505 -22.250 -40.499 1.00 52.31 210 LEU A O 1
#

InterPro domains:
  IPR018039 Intermediate filament protein, conserved site [PS00226] (140-148)
  IPR039008 Intermediate filament, rod domain [PF00038] (3-153)
  IPR039008 Intermediate filament, rod domain [PS51842] (1-154)
  IPR039008 Intermediate filament, rod domain [SM01391] (1-153)
  IPR050405 Intermediate filament structural protein [PTHR45652] (1-201)

Radius of gyration: 66.11 Å; Cα contacts (8 Å, |Δi|>4): 41; chains: 1; bounding box: 144×39×186 Å

Organism: NCBI:txid321398

Solvent-accessible surface area (backbone atoms only — not comparable to full-atom values): 12447 Å² total; per-residue (Å²): 131,88,79,73,72,79,61,59,67,58,55,54,51,49,54,48,52,50,50,53,50,51,51,54,48,50,51,54,53,49,52,52,51,52,51,53,52,52,48,53,52,50,52,51,52,49,54,50,50,53,51,52,52,50,53,52,50,52,52,50,51,53,53,50,50,52,52,53,52,51,52,50,51,53,50,52,49,52,51,48,54,50,50,56,48,53,49,51,54,48,52,52,50,51,53,51,52,53,49,54,50,50,54,51,47,53,52,51,53,49,51,52,51,52,52,50,54,52,50,57,50,51,54,50,55,50,51,55,52,48,53,53,51,52,52,51,51,53,50,52,54,50,54,50,55,53,50,55,55,50,49,60,72,70,62,76,87,90,74,95,75,84,92,82,84,87,83,82,78,85,77,80,82,79,86,72,82,78,78,79,77,78,78,60,78,51,77,49,74,50,76,44,67,58,98,88,40,81,77,45,82,50,78,49,80,51,81,63,84,129